Protein AF-0000000083314185 (afdb_homodimer)

pLDDT: mean 92.96, std 11.2, range [39.73, 98.79]

Nearest PDB structures (foldseek):
  2hx0-assembly1_A  TM=8.776E-01  e=1.478E-09  Salmonella enterica
  2h6l-assembly1_C  TM=8.783E-01  e=3.603E-09  Archaeoglobus fulgidus
  2p6y-assembly1_A  TM=9.058E-01  e=4.231E-08  Vibrio cholerae
  2dt4-assembly1_A  TM=8.072E-01  e=4.231E-08  Pyrococcus horikoshii
  3htn-assembly1_C  TM=7.954E-01  e=5.498E-08  Bacteroides thetaiotaomicron VPI-5482

Foldseek 3Di:
DDDWDWDQDDKDKDKDAFFDWDQVSVLVVCVVVVQQKKKWDWKWAKWQKFWAKDFDDPDVVGDMDIDIDGHIWIWPIKIWMHHGSHTWIKTWIDDPPDIDIHTGDTDTGGHGMMMIMMGRTPPTHCNCVVVPPDRD/DDDWDWDQDDKDKDKFAFFDWDQVSVLVVCVVVVFQKKKWDWKWAKFQKFWAKDFDDPDVVTDMDIDIDGHIWIWPIKIWMHHGSDTWIKTWIDDPPDIDIHTGDTDTGGHGMMMIMMGGTPPTHCNCVPVPPPRD

Secondary structure (DSSP, 8-state):
-EEEEEEEEEEEEEEE-TT-BHHHHHHHHHHHHT--EEEE---EEEEEEEEEEEE--SSSSPPEE--EEEEEEEEEEEEEEEETTEEEEEEEEE-SS-EEEEEE-TT-BEEEEEEEEEEEEES---GGGS-SS---/------EEEEEEEEEE-TT-BHHHHHHHHHHHHT--EEEE---EEEEEEEEEEEE--SSSSPPEE--EEEEEEEEEEEEEEEETTEEEEEEEEE-SS-EEEEEE-TT-BEEEEEEEEEEEEES---TTTT-SS---

Structure (mmCIF, N/CA/C/O backbone):
data_AF-0000000083314185-model_v1
#
loop_
_entity.id
_entity.type
_entity.pdbx_description
1 polymer 'DNA-binding protein'
#
loop_
_atom_site.group_PDB
_atom_site.id
_atom_site.type_symbol
_atom_site.label_atom_id
_atom_site.label_alt_id
_atom_site.label_comp_id
_atom_site.label_asym_id
_atom_site.label_entity_id
_atom_site.label_seq_id
_atom_site.pdbx_PDB_ins_code
_atom_site.Cartn_x
_atom_site.Cartn_y
_atom_site.Cartn_z
_atom_site.occupancy
_atom_site.B_iso_or_equiv
_atom_site.auth_seq_id
_atom_site.auth_comp_id
_atom_site.auth_asym_id
_atom_site.auth_atom_id
_atom_site.pdbx_PDB_model_num
ATOM 1 N N . MET A 1 1 ? -2.982 -0.44 -17.956 1 89.61 1 MET A N 1
ATOM 2 C CA . MET A 1 1 ? -2.106 -1.129 -17.012 1 89.61 1 MET A CA 1
ATOM 3 C C . MET A 1 1 ? -0.7 -1.275 -17.582 1 89.61 1 MET A C 1
ATOM 5 O O . MET A 1 1 ? -0.533 -1.606 -18.757 1 89.61 1 MET A O 1
ATOM 9 N N . ARG A 1 2 ? 0.313 -0.911 -16.817 1 90.35 2 ARG A N 1
ATOM 10 C CA . ARG A 1 2 ? 1.729 -1.061 -17.139 1 90.35 2 ARG A CA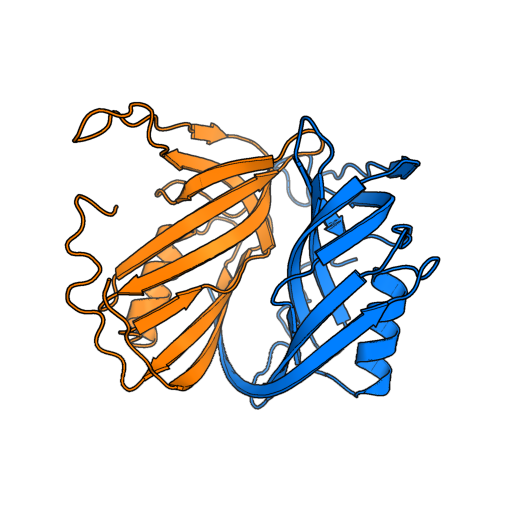 1
ATOM 11 C C . ARG A 1 2 ? 2.459 -1.835 -16.047 1 90.35 2 ARG A C 1
ATOM 13 O O . ARG A 1 2 ? 2.187 -1.649 -14.859 1 90.35 2 ARG A O 1
ATOM 20 N N . ILE A 1 3 ? 3.415 -2.732 -16.491 1 93.14 3 ILE A N 1
ATOM 21 C CA . ILE A 1 3 ? 4.191 -3.504 -15.526 1 93.14 3 ILE A CA 1
ATOM 22 C C . ILE A 1 3 ? 5.682 -3.282 -15.766 1 93.14 3 ILE A C 1
ATOM 24 O O . ILE A 1 3 ? 6.155 -3.371 -16.902 1 93.14 3 ILE A O 1
ATOM 28 N N . GLU A 1 4 ? 6.365 -2.889 -14.784 1 93.09 4 GLU A N 1
ATOM 29 C CA . GLU A 1 4 ? 7.824 -2.833 -14.795 1 93.09 4 GLU A CA 1
ATOM 30 C C . GLU A 1 4 ? 8.422 -3.839 -13.816 1 93.09 4 GLU A C 1
ATOM 32 O O . GLU A 1 4 ? 7.854 -4.091 -12.752 1 93.09 4 GLU A O 1
ATOM 37 N N . SER A 1 5 ? 9.54 -4.384 -14.192 1 94.28 5 SER A N 1
ATOM 38 C CA . SER A 1 5 ? 10.176 -5.389 -13.347 1 94.28 5 SER A CA 1
ATOM 39 C C . SER A 1 5 ? 11.635 -5.038 -13.072 1 94.28 5 SER A C 1
ATOM 41 O O . SER A 1 5 ? 12.305 -4.443 -13.919 1 94.28 5 SER A O 1
ATOM 43 N N . GLY A 1 6 ? 11.991 -5.394 -11.876 1 94.66 6 GLY A N 1
ATOM 44 C CA . GLY A 1 6 ? 13.375 -5.214 -11.469 1 94.66 6 GLY A CA 1
ATOM 45 C C . GLY A 1 6 ? 13.806 -6.174 -10.376 1 94.66 6 GLY A C 1
ATOM 46 O O . GLY A 1 6 ? 13.106 -7.147 -10.086 1 94.66 6 GLY A O 1
ATOM 47 N N . THR A 1 7 ? 15.004 -5.972 -9.899 1 94.92 7 THR A N 1
ATOM 48 C CA . THR A 1 7 ? 15.564 -6.806 -8.841 1 94.92 7 THR A CA 1
ATOM 49 C C . THR A 1 7 ? 15.854 -5.975 -7.594 1 94.92 7 THR A C 1
ATOM 51 O O . THR A 1 7 ? 16.325 -4.84 -7.693 1 94.92 7 THR A O 1
ATOM 54 N N . ILE A 1 8 ? 15.528 -6.611 -6.489 1 94.33 8 ILE A N 1
ATOM 55 C CA . ILE A 1 8 ? 15.882 -5.936 -5.245 1 94.33 8 ILE A CA 1
ATOM 56 C C . ILE A 1 8 ? 17.4 -5.921 -5.079 1 94.33 8 ILE A C 1
ATOM 58 O O . ILE A 1 8 ? 18.033 -6.977 -5.006 1 94.33 8 ILE A O 1
ATOM 62 N N . LYS A 1 9 ? 17.869 -4.76 -5.038 1 94.83 9 LYS A N 1
ATOM 63 C CA . LYS A 1 9 ? 19.311 -4.567 -4.914 1 94.83 9 LYS A CA 1
ATOM 64 C C . LYS A 1 9 ? 19.746 -4.595 -3.451 1 94.83 9 LYS A C 1
ATOM 66 O O . LYS A 1 9 ? 20.75 -5.222 -3.109 1 94.83 9 LYS A O 1
ATOM 71 N N . ARG A 1 10 ? 19.02 -3.831 -2.646 1 96.01 10 ARG A N 1
ATOM 72 C CA . ARG A 1 10 ? 19.399 -3.608 -1.254 1 96.01 10 ARG A CA 1
ATOM 73 C C . ARG A 1 10 ? 18.18 -3.266 -0.403 1 96.01 10 ARG A C 1
ATOM 75 O O . ARG A 1 10 ? 17.242 -2.626 -0.883 1 96.01 10 ARG A O 1
ATOM 82 N N . LEU A 1 11 ? 18.203 -3.714 0.824 1 96.56 11 LEU A N 1
ATOM 83 C CA . LEU A 1 11 ? 17.232 -3.285 1.824 1 96.56 11 LEU A CA 1
ATOM 84 C C . LEU A 1 11 ? 17.83 -2.226 2.744 1 96.56 11 LEU A C 1
ATOM 86 O O . LEU A 1 11 ? 18.875 -2.451 3.359 1 96.56 11 LEU A O 1
ATOM 90 N N . HIS A 1 12 ? 17.224 -1.129 2.748 1 98.19 12 HIS A N 1
ATOM 91 C CA . HIS A 1 12 ? 17.59 -0.063 3.674 1 98.19 12 HIS A CA 1
ATOM 92 C C . HIS A 1 12 ? 16.574 0.058 4.805 1 98.19 12 HIS A C 1
ATOM 94 O O . HIS A 1 12 ? 15.365 0.019 4.566 1 98.19 12 HIS A O 1
ATOM 100 N N . VAL A 1 13 ? 17.043 0.195 5.983 1 98.36 13 VAL A N 1
ATOM 101 C CA . VAL A 1 13 ? 16.162 0.48 7.11 1 98.36 13 VAL A CA 1
ATOM 102 C C . VAL A 1 13 ? 16.455 1.876 7.655 1 98.36 13 VAL A C 1
ATOM 104 O O . VAL A 1 13 ? 17.564 2.147 8.123 1 98.36 13 VAL A O 1
ATOM 107 N N . VAL A 1 14 ? 15.5 2.721 7.59 1 98.37 14 VAL A N 1
ATOM 108 C CA . VAL A 1 14 ? 15.651 4.096 8.054 1 98.37 14 VAL A CA 1
ATOM 109 C C . VAL A 1 14 ? 15.079 4.231 9.463 1 98.37 14 VAL A C 1
ATOM 111 O O . VAL A 1 14 ? 13.907 3.924 9.697 1 98.37 14 VAL A O 1
ATOM 114 N N . HIS A 1 15 ? 15.853 4.646 10.339 1 98.62 15 HIS A N 1
ATOM 115 C CA . HIS A 1 15 ? 15.435 4.895 11.714 1 98.62 15 HIS A CA 1
ATOM 116 C C . HIS A 1 15 ? 15.323 6.39 11.994 1 98.62 15 HIS A C 1
ATOM 118 O O . HIS A 1 15 ? 16.289 7.135 11.81 1 98.62 15 HIS A O 1
ATOM 124 N N . LEU A 1 16 ? 14.235 6.794 12.423 1 98.66 16 LEU A N 1
ATOM 125 C CA . LEU A 1 16 ? 14 8.202 12.725 1 98.66 16 LEU A CA 1
ATOM 126 C C . LEU A 1 16 ? 13.881 8.423 14.229 1 98.66 16 LEU A C 1
ATOM 128 O O . LEU A 1 16 ? 13.305 7.595 14.939 1 98.66 16 LEU A O 1
ATOM 132 N N . ASN A 1 17 ? 14.301 9.561 14.638 1 98.58 17 ASN A N 1
ATOM 133 C CA . ASN A 1 17 ? 14.317 9.921 16.052 1 98.58 17 ASN A CA 1
ATOM 134 C C . ASN A 1 17 ? 13.145 10.83 16.412 1 98.58 17 ASN A C 1
ATOM 136 O O . ASN A 1 17 ? 12.537 11.443 15.533 1 98.58 17 ASN A O 1
ATOM 140 N N . PRO A 1 18 ? 12.855 10.881 17.753 1 98.69 18 PRO A N 1
ATOM 141 C CA . PRO A 1 18 ? 11.827 11.83 18.185 1 98.69 18 PRO A CA 1
ATOM 142 C C . PRO A 1 18 ? 12.059 13.238 17.642 1 98.69 18 PRO A C 1
ATOM 144 O O . PRO A 1 18 ? 13.187 13.737 17.671 1 98.69 18 PRO A O 1
ATOM 147 N N . GLY A 1 19 ? 11.032 13.802 17.065 1 98.57 19 GLY A N 1
ATOM 148 C CA . GLY A 1 19 ? 11.109 15.165 16.563 1 98.57 19 GLY A CA 1
ATOM 149 C C . GLY A 1 19 ? 11.342 15.237 15.066 1 98.57 19 GLY A C 1
ATOM 150 O O . GLY A 1 19 ? 11.087 16.269 14.442 1 98.57 19 GLY A O 1
ATOM 151 N N . ASP A 1 20 ? 11.89 14.213 14.46 1 98.72 20 ASP A N 1
ATOM 152 C CA . ASP A 1 20 ? 12.102 14.194 13.015 1 98.72 20 ASP A CA 1
ATOM 153 C C . ASP A 1 20 ? 10.773 14.224 12.265 1 98.72 20 ASP A C 1
ATOM 155 O O . ASP A 1 20 ? 9.802 13.591 12.686 1 98.72 20 ASP A O 1
ATOM 159 N N . ASP A 1 21 ? 10.746 14.928 11.178 1 98.79 21 ASP A N 1
ATOM 160 C CA . ASP A 1 21 ? 9.641 14.818 10.231 1 98.79 21 ASP A CA 1
ATOM 161 C C . ASP A 1 21 ? 9.811 13.601 9.325 1 98.79 21 ASP A C 1
ATOM 163 O O . ASP A 1 21 ? 10.854 13.436 8.688 1 98.79 21 ASP A O 1
ATOM 167 N N . ILE A 1 22 ? 8.787 12.837 9.225 1 98.73 22 ILE A N 1
ATOM 168 C CA . ILE A 1 22 ? 8.905 11.548 8.552 1 98.73 22 ILE A CA 1
ATOM 169 C C . ILE A 1 22 ? 9.22 11.764 7.074 1 98.73 22 ILE A C 1
ATOM 171 O O . ILE A 1 22 ? 10.195 11.216 6.554 1 98.73 22 ILE A O 1
ATOM 175 N N . LEU A 1 23 ? 8.421 12.56 6.371 1 98.5 23 LEU A N 1
ATOM 176 C CA . LEU A 1 23 ? 8.604 12.753 4.937 1 98.5 23 LEU A CA 1
ATOM 177 C C . LEU A 1 23 ? 9.961 13.383 4.642 1 98.5 23 LEU A C 1
ATOM 179 O O . LEU A 1 23 ? 10.692 12.912 3.768 1 98.5 23 LEU A O 1
ATOM 183 N N . LEU A 1 24 ? 10.285 14.38 5.348 1 98.44 24 LEU A N 1
ATOM 184 C CA . LEU A 1 24 ? 11.544 15.078 5.116 1 98.44 24 LEU A CA 1
ATOM 185 C C . LEU A 1 24 ? 12.732 14.163 5.394 1 98.44 24 LEU A C 1
ATOM 187 O O . LEU A 1 24 ? 13.73 14.197 4.671 1 98.44 24 LEU A O 1
ATOM 191 N N . SER A 1 25 ? 12.619 13.409 6.434 1 98.59 25 SER A N 1
ATOM 192 C CA . SER A 1 25 ? 13.696 12.485 6.776 1 98.59 25 SER A CA 1
ATOM 193 C C . SER A 1 25 ? 13.861 11.41 5.706 1 98.59 25 SER A C 1
ATOM 195 O O . SER A 1 25 ? 14.984 11.036 5.364 1 98.59 25 SER A O 1
ATOM 197 N N . LEU A 1 26 ? 12.768 10.904 5.233 1 98.26 26 LEU A N 1
ATOM 198 C CA . LEU A 1 26 ? 12.845 9.901 4.176 1 98.26 26 LEU A CA 1
ATOM 199 C C . LEU A 1 26 ? 13.457 10.491 2.91 1 98.26 26 LEU A C 1
ATOM 201 O O . LEU A 1 26 ? 14.247 9.83 2.232 1 98.26 26 LEU A O 1
ATOM 205 N N . GLN A 1 27 ? 13.073 11.676 2.588 1 97.89 27 GLN A N 1
ATOM 206 C CA . GLN A 1 27 ? 13.657 12.346 1.431 1 97.89 27 GLN A CA 1
ATOM 207 C C . GLN A 1 27 ? 15.171 12.478 1.578 1 97.89 27 GLN A C 1
ATOM 209 O O . GLN A 1 27 ? 15.914 12.267 0.617 1 97.89 27 GLN A O 1
ATOM 214 N N . GLU A 1 28 ? 15.54 12.846 2.74 1 98.25 28 GLU A N 1
ATOM 215 C CA . GLU A 1 28 ? 16.97 12.958 3.013 1 98.25 28 GLU A CA 1
ATOM 216 C C . GLU A 1 28 ? 17.666 11.608 2.868 1 98.25 28 GLU A C 1
ATOM 218 O O . GLU A 1 28 ? 18.752 11.522 2.29 1 98.25 28 GLU A O 1
ATOM 223 N N . ALA A 1 29 ? 17.072 10.59 3.428 1 98.16 29 ALA A N 1
ATOM 224 C CA . ALA A 1 29 ? 17.649 9.251 3.341 1 98.16 29 ALA A CA 1
ATOM 225 C C . ALA A 1 29 ? 17.809 8.816 1.887 1 98.16 29 ALA A C 1
ATOM 227 O O . ALA A 1 29 ? 18.843 8.259 1.509 1 98.16 29 ALA A O 1
ATOM 228 N N . VAL A 1 30 ? 16.797 9.038 1.092 1 97.49 30 VAL A N 1
ATOM 229 C CA . VAL A 1 30 ? 16.788 8.672 -0.32 1 97.49 30 VAL A CA 1
ATOM 230 C C . VAL A 1 30 ? 17.91 9.406 -1.051 1 97.49 30 VAL A C 1
ATOM 232 O O . VAL A 1 30 ? 18.609 8.818 -1.88 1 97.49 30 VAL A O 1
ATOM 235 N N . ARG A 1 31 ? 18.035 10.647 -0.75 1 97.8 31 ARG A N 1
ATOM 236 C CA . ARG A 1 31 ? 19.101 11.445 -1.348 1 97.8 31 ARG A CA 1
ATOM 237 C C . ARG A 1 31 ? 20.473 10.935 -0.919 1 97.8 31 ARG A C 1
ATOM 239 O O . ARG A 1 31 ? 21.356 10.736 -1.756 1 97.8 31 ARG A O 1
ATOM 246 N N . GLN A 1 32 ? 20.694 10.702 0.358 1 98.06 32 GLN A N 1
ATOM 247 C CA . GLN A 1 32 ? 21.976 10.288 0.92 1 98.06 32 GLN A CA 1
ATOM 248 C C . GLN A 1 32 ? 22.424 8.949 0.34 1 98.06 32 GLN A C 1
ATOM 250 O O . GLN A 1 32 ? 23.615 8.736 0.106 1 98.06 32 GLN A O 1
ATOM 255 N N . LYS A 1 33 ? 21.462 8.082 0.12 1 97.89 33 LYS A N 1
ATOM 256 C CA . LYS A 1 33 ? 21.796 6.739 -0.346 1 97.89 33 LYS A CA 1
ATOM 257 C C . LYS A 1 33 ? 21.684 6.639 -1.864 1 97.89 33 LYS A C 1
ATOM 259 O O . LYS A 1 33 ? 21.907 5.573 -2.44 1 97.89 33 LYS A O 1
ATOM 264 N N . ASN A 1 34 ? 21.244 7.702 -2.534 1 96.71 34 ASN A N 1
ATOM 265 C CA . ASN A 1 34 ? 21.082 7.77 -3.983 1 96.71 34 ASN A CA 1
ATOM 266 C C . ASN A 1 34 ? 20.118 6.701 -4.491 1 96.71 34 ASN A C 1
ATOM 268 O O . ASN A 1 34 ? 20.424 5.988 -5.448 1 96.71 34 ASN A O 1
ATOM 272 N N . ILE A 1 35 ? 19.053 6.55 -3.759 1 95.54 35 ILE A N 1
ATOM 273 C CA . ILE A 1 35 ? 18.029 5.603 -4.184 1 95.54 35 ILE A CA 1
ATOM 274 C C . ILE A 1 35 ? 17.188 6.218 -5.3 1 95.54 35 ILE A C 1
ATOM 276 O O . ILE A 1 35 ? 16.457 7.186 -5.074 1 95.54 35 ILE A O 1
ATOM 280 N N . ARG A 1 36 ? 17.273 5.662 -6.448 1 93.59 36 ARG A N 1
ATOM 281 C CA . ARG A 1 36 ? 16.508 6.19 -7.573 1 93.59 36 ARG A CA 1
ATOM 282 C C . ARG A 1 36 ? 15.11 5.582 -7.617 1 93.59 36 ARG A C 1
ATOM 284 O O . ARG A 1 36 ? 14.126 6.289 -7.847 1 93.59 36 ARG A O 1
ATOM 291 N N . HIS A 1 37 ? 15.041 4.246 -7.448 1 94.25 37 HIS A N 1
ATOM 292 C CA . HIS A 1 37 ? 13.784 3.505 -7.431 1 94.25 37 HIS A CA 1
ATOM 293 C C . HIS A 1 37 ? 13.713 2.569 -6.23 1 94.25 37 HIS A C 1
ATOM 295 O O . HIS A 1 37 ? 14.709 1.938 -5.868 1 94.25 37 HIS A O 1
ATOM 301 N N . GLY A 1 38 ? 12.537 2.551 -5.604 1 95.21 38 GLY A N 1
ATOM 302 C CA . GLY A 1 38 ? 12.385 1.682 -4.448 1 95.21 38 GLY A CA 1
ATOM 303 C C . GLY A 1 38 ? 10.941 1.519 -4.011 1 95.21 38 GLY A C 1
ATOM 304 O O . GLY A 1 38 ? 10.048 2.186 -4.537 1 95.21 38 GLY A O 1
ATOM 305 N N . VAL A 1 39 ? 10.749 0.571 -3.123 1 96.31 39 VAL A N 1
ATOM 306 C CA . VAL A 1 39 ? 9.448 0.278 -2.532 1 96.31 39 VAL A CA 1
ATOM 307 C C . VAL A 1 39 ? 9.532 0.396 -1.012 1 96.31 39 VAL A C 1
ATOM 309 O O . VAL A 1 39 ? 10.46 -0.129 -0.393 1 96.31 39 VAL A O 1
ATOM 312 N N . ILE A 1 40 ? 8.568 1.15 -0.5 1 97.91 40 ILE A N 1
ATOM 313 C CA . ILE A 1 40 ? 8.431 1.224 0.951 1 97.91 40 ILE A CA 1
ATOM 314 C C . ILE A 1 40 ? 7.577 0.06 1.449 1 97.91 40 ILE A C 1
ATOM 316 O O . ILE A 1 40 ? 6.412 -0.071 1.067 1 97.91 40 ILE A O 1
ATOM 320 N N . LEU A 1 41 ? 8.087 -0.733 2.372 1 96.74 41 LEU A N 1
ATOM 321 C CA . LEU A 1 41 ? 7.519 -2.042 2.674 1 96.74 41 LEU A CA 1
ATOM 322 C C . LEU A 1 41 ? 6.647 -1.982 3.923 1 96.74 41 LEU A C 1
ATOM 324 O O . LEU A 1 41 ? 5.908 -2.925 4.216 1 96.74 41 LEU A O 1
ATOM 328 N N . GLY A 1 42 ? 6.766 -0.923 4.652 1 97.28 42 GLY A N 1
ATOM 329 C CA . GLY A 1 42 ? 6.058 -0.757 5.911 1 97.28 42 GLY A CA 1
ATOM 330 C C . GLY A 1 42 ? 6.639 0.341 6.782 1 97.28 42 GLY A C 1
ATOM 331 O O . GLY A 1 42 ? 7.535 1.071 6.354 1 97.28 42 GLY A O 1
ATOM 332 N N . ALA A 1 43 ? 6.056 0.458 7.889 1 98.11 43 ALA A N 1
ATOM 333 C CA . ALA A 1 43 ? 6.591 1.339 8.923 1 98.11 43 ALA A CA 1
ATOM 334 C C . ALA A 1 43 ? 5.919 1.077 10.268 1 98.11 43 ALA A C 1
ATOM 336 O O . ALA A 1 43 ? 4.741 0.715 10.32 1 98.11 43 ALA A O 1
ATOM 337 N N . ILE A 1 44 ? 6.698 1.284 11.331 1 98.36 44 ILE A N 1
ATOM 338 C CA . ILE A 1 44 ? 6.173 1.282 12.692 1 98.36 44 ILE A CA 1
ATOM 339 C C . ILE A 1 44 ? 6.701 2.497 13.452 1 98.36 44 ILE A C 1
ATOM 341 O O . ILE A 1 44 ? 7.733 3.064 13.086 1 98.36 44 ILE A O 1
ATOM 345 N N . GLY A 1 45 ? 5.991 2.858 14.446 1 98.48 45 GLY A N 1
ATOM 346 C CA . GLY A 1 45 ? 6.356 3.992 15.28 1 98.48 45 GLY A CA 1
ATOM 347 C C . GLY A 1 45 ? 5.157 4.785 15.766 1 98.48 45 GLY A C 1
ATOM 348 O O . GLY A 1 45 ? 4.047 4.255 15.846 1 98.48 45 GLY A O 1
ATOM 349 N N . SER A 1 46 ? 5.425 6.036 16.17 1 98.78 46 SER A N 1
ATOM 350 C CA . SER A 1 46 ? 4.375 6.926 16.654 1 98.78 46 SER A CA 1
ATOM 351 C C . SER A 1 46 ? 4.697 8.384 16.34 1 98.78 46 SER A C 1
ATOM 353 O O . SER A 1 46 ? 5.849 8.724 16.064 1 98.78 46 SER A O 1
ATOM 355 N N . VAL A 1 47 ? 3.701 9.148 16.372 1 98.72 47 VAL A N 1
ATOM 356 C CA . VAL A 1 47 ? 3.873 10.548 15.996 1 98.72 47 VAL A CA 1
ATOM 357 C C . VAL A 1 47 ? 3.207 11.447 17.036 1 98.72 47 VAL A C 1
ATOM 359 O O . VAL A 1 47 ? 2.272 11.026 17.722 1 98.72 47 VAL A O 1
ATOM 362 N N . THR A 1 48 ? 3.613 12.722 17.073 1 98.69 48 THR A N 1
ATOM 363 C CA . THR A 1 48 ? 2.987 13.746 17.901 1 98.69 48 THR A CA 1
ATOM 364 C C . THR A 1 48 ? 1.978 14.555 17.089 1 98.69 48 THR A C 1
ATOM 366 O O . THR A 1 48 ? 1.287 15.419 17.632 1 98.69 48 THR A O 1
ATOM 369 N N . SER A 1 49 ? 1.989 14.327 15.757 1 98.42 49 SER A N 1
ATOM 370 C CA . SER A 1 49 ? 1.056 14.961 14.832 1 98.42 49 SER A CA 1
ATOM 371 C C . SER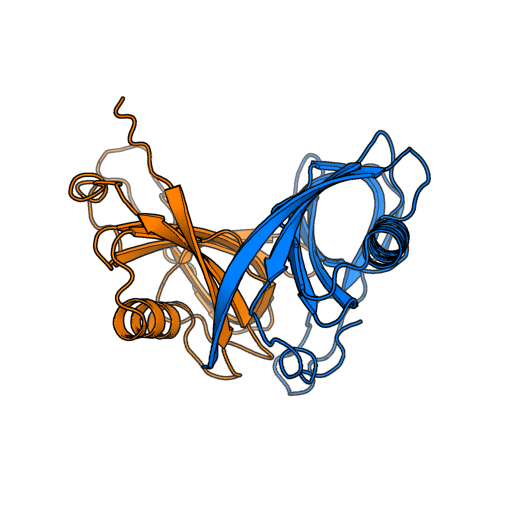 A 1 49 ? 0.94 14.169 13.534 1 98.42 49 SER A C 1
ATOM 373 O O . SER A 1 49 ? 1.886 13.49 13.129 1 98.42 49 SER A O 1
ATOM 375 N N . TYR A 1 50 ? -0.201 14.288 12.981 1 97.78 50 TYR A N 1
ATOM 376 C CA . TYR A 1 50 ? -0.336 13.734 11.638 1 97.78 50 TYR A CA 1
ATOM 377 C C . TYR A 1 50 ? -0.74 14.814 10.641 1 97.78 50 TYR A C 1
ATOM 379 O O . TYR A 1 50 ? -1.324 15.831 11.021 1 97.78 50 TYR A O 1
ATOM 387 N N . HIS A 1 51 ? -0.377 14.668 9.442 1 98.39 51 HIS A N 1
ATOM 388 C CA . HIS A 1 51 ? -0.754 15.453 8.271 1 98.39 51 HIS A CA 1
ATOM 389 C C . HIS A 1 51 ? -0.755 14.595 7.01 1 98.39 51 HIS A C 1
ATOM 391 O O . HIS A 1 51 ? 0.265 13.997 6.66 1 98.39 51 HIS A O 1
ATOM 397 N N . PHE A 1 52 ? -1.911 14.445 6.403 1 97.65 52 PHE A N 1
ATOM 398 C CA . PHE A 1 52 ? -2.042 13.669 5.176 1 97.65 52 PHE A CA 1
ATOM 399 C C . PHE A 1 52 ? -3.113 14.266 4.27 1 97.65 52 PHE A C 1
ATOM 401 O O . PHE A 1 52 ? -3.798 15.217 4.652 1 97.65 52 PHE A O 1
ATOM 408 N N . HIS A 1 53 ? -3.196 13.717 3.112 1 97.33 53 HIS A N 1
ATOM 409 C CA . HIS A 1 53 ? -4.352 14.112 2.314 1 97.33 53 HIS A CA 1
ATOM 410 C C . HIS A 1 53 ? -5.035 12.898 1.694 1 97.33 53 HIS A C 1
ATOM 412 O O . HIS A 1 53 ? -4.426 11.833 1.572 1 97.33 53 HIS A O 1
ATOM 418 N N . VAL A 1 54 ? -6.377 13.14 1.358 1 96.77 54 VAL A N 1
ATOM 419 C CA . VAL A 1 54 ? -7.213 12.115 0.743 1 96.77 54 VAL A CA 1
ATOM 420 C C . VAL A 1 54 ? -8.018 12.724 -0.403 1 96.77 54 VAL A C 1
ATOM 422 O O . VAL A 1 54 ? -8.276 13.93 -0.416 1 96.77 54 VAL A O 1
ATOM 425 N N . VAL A 1 55 ? -8.337 11.885 -1.285 1 95.41 55 VAL A N 1
ATOM 426 C CA . VAL A 1 55 ? -9.273 12.312 -2.32 1 95.41 55 VAL A CA 1
ATOM 427 C C . VAL A 1 55 ? -10.658 12.519 -1.711 1 95.41 55 VAL A C 1
ATOM 429 O O . VAL A 1 55 ? -11.068 11.772 -0.819 1 95.41 55 VAL A O 1
ATOM 432 N N . ALA A 1 56 ? -11.395 13.539 -2.271 1 95.11 56 ALA A N 1
ATOM 433 C CA . ALA A 1 56 ? -12.685 13.891 -1.683 1 95.11 56 ALA A CA 1
ATOM 434 C C . ALA A 1 56 ? -13.779 13.933 -2.746 1 95.11 56 ALA A C 1
ATOM 436 O O . ALA A 1 56 ? -14.937 14.228 -2.443 1 95.11 56 ALA A O 1
ATOM 437 N N . SER A 1 57 ? -13.453 13.731 -3.982 1 95.48 57 SER A N 1
ATOM 438 C CA . SER A 1 57 ? -14.431 13.694 -5.064 1 95.48 57 SER A CA 1
ATOM 439 C C . SER A 1 57 ? -13.983 12.76 -6.183 1 95.48 57 SER A C 1
ATOM 441 O O . SER A 1 57 ? -12.798 12.439 -6.294 1 95.48 57 SER A O 1
ATOM 443 N N . THR A 1 58 ? -14.907 12.387 -7.06 1 94.39 58 THR A N 1
ATOM 444 C CA . THR A 1 58 ? -14.599 11.422 -8.109 1 94.39 58 THR A CA 1
ATOM 445 C C . THR A 1 58 ? -14.294 12.133 -9.425 1 94.39 58 THR A C 1
ATOM 447 O O . THR A 1 58 ? -13.852 11.504 -10.388 1 94.39 58 THR A O 1
ATOM 450 N N . ASP A 1 59 ? -14.554 13.415 -9.406 1 93.01 59 ASP A N 1
ATOM 451 C CA . ASP A 1 59 ? -14.188 14.181 -10.593 1 93.01 59 ASP A CA 1
ATOM 452 C C . ASP A 1 59 ? -12.671 14.283 -10.735 1 93.01 59 ASP A C 1
ATOM 454 O O . ASP A 1 59 ? -11.955 14.393 -9.738 1 93.01 59 ASP A O 1
ATOM 458 N N . LEU A 1 60 ? -12.188 14.298 -12.013 1 89.13 60 LEU A N 1
ATOM 459 C CA . LEU A 1 60 ? -10.751 14.412 -12.239 1 89.13 60 LEU A CA 1
ATOM 460 C C . LEU A 1 60 ? -10.373 15.837 -12.628 1 89.13 60 LEU A C 1
ATOM 462 O O . LEU A 1 60 ? -10.963 16.413 -13.545 1 89.13 60 LEU A O 1
ATOM 466 N N . PRO A 1 61 ? -9.453 16.444 -12.005 1 89.75 61 PRO A N 1
ATOM 467 C CA . PRO A 1 61 ? -8.752 15.927 -10.827 1 89.75 61 PRO A CA 1
ATOM 468 C C . PRO A 1 61 ? -9.609 15.972 -9.564 1 89.75 61 PRO A C 1
ATOM 470 O O . PRO A 1 61 ? -10.449 16.863 -9.415 1 89.75 61 PRO A O 1
ATOM 473 N N . PRO A 1 62 ? -9.434 15.057 -8.641 1 92.55 62 PRO A N 1
ATOM 474 C CA . PRO A 1 62 ? -10.305 15.043 -7.463 1 92.55 62 PRO A CA 1
ATOM 475 C C . PRO A 1 62 ? -10.025 16.201 -6.509 1 92.55 62 PRO A C 1
ATOM 477 O O . PRO A 1 62 ? -8.89 16.678 -6.425 1 92.55 62 PRO A O 1
ATOM 480 N N . ALA A 1 63 ? -11.069 16.653 -5.87 1 94.79 63 ALA A N 1
ATOM 481 C CA . ALA A 1 63 ? -10.841 17.489 -4.694 1 94.79 63 ALA A CA 1
ATOM 482 C C . ALA A 1 63 ? -10.112 16.712 -3.602 1 94.79 63 ALA A C 1
ATOM 484 O O . ALA A 1 63 ? -10.175 15.481 -3.56 1 94.79 63 ALA A O 1
ATOM 485 N N . GLU A 1 64 ? -9.383 17.502 -2.789 1 95.26 64 GLU A N 1
ATOM 486 C CA . GLU A 1 64 ? -8.609 16.863 -1.729 1 95.26 64 GLU A CA 1
ATOM 487 C C . GLU A 1 64 ? -8.921 17.48 -0.368 1 95.26 64 GLU A C 1
ATOM 489 O O . GLU A 1 64 ? -9.235 18.668 -0.277 1 95.26 64 GLU A O 1
ATOM 494 N N . LEU A 1 65 ? -8.918 16.673 0.619 1 97.19 65 LEU A N 1
ATOM 495 C CA . LEU A 1 65 ? -8.95 17.104 2.012 1 97.19 65 LEU A CA 1
ATOM 496 C C . LEU A 1 65 ? -7.596 16.888 2.679 1 97.19 65 LEU A C 1
ATOM 498 O O . LEU A 1 65 ? -6.935 15.875 2.438 1 97.19 65 LEU A O 1
ATOM 502 N N . TYR A 1 66 ? -7.214 17.824 3.561 1 97.27 66 TYR A N 1
ATOM 503 C CA . TYR A 1 66 ? -5.896 17.791 4.186 1 97.27 66 TYR A CA 1
ATOM 504 C C . TYR A 1 66 ? -6.013 17.751 5.705 1 97.27 66 TYR A C 1
ATOM 506 O O . TYR A 1 66 ? -5.623 18.7 6.389 1 97.27 66 TYR A O 1
ATOM 514 N N . PRO A 1 67 ? -6.455 16.685 6.26 1 97.41 67 PRO A N 1
ATOM 515 C CA . PRO A 1 67 ? -6.526 16.578 7.719 1 97.41 67 PRO A CA 1
ATOM 516 C C . PRO A 1 67 ? -5.168 16.769 8.391 1 97.41 67 PRO A C 1
ATOM 518 O O . PRO A 1 67 ? -4.148 16.309 7.872 1 97.41 67 PRO A O 1
ATOM 521 N N . ARG A 1 68 ? -5.152 17.458 9.481 1 97.79 68 ARG A N 1
ATOM 522 C CA . ARG A 1 68 ? -3.994 17.671 10.343 1 97.79 68 ARG A CA 1
ATOM 523 C C . ARG A 1 68 ? -4.419 17.848 11.797 1 97.79 68 ARG A C 1
ATOM 525 O O . ARG A 1 68 ? -5.423 18.503 12.08 1 97.79 68 ARG A O 1
ATOM 532 N N . ARG A 1 69 ? -3.64 17.194 12.629 1 97.86 69 ARG A N 1
ATOM 533 C CA . ARG A 1 69 ? -3.961 17.317 14.047 1 97.86 69 ARG A CA 1
ATOM 534 C C . ARG A 1 69 ? -2.748 16.996 14.913 1 97.86 69 ARG A C 1
ATOM 536 O O . ARG A 1 69 ? -1.973 16.091 14.595 1 97.86 69 ARG A O 1
ATOM 543 N N . GLU A 1 70 ? -2.63 17.71 15.992 1 98.21 70 GLU A N 1
ATOM 544 C CA . GLU A 1 70 ? -1.659 17.363 17.025 1 98.21 70 GLU A CA 1
ATOM 545 C C . GLU A 1 70 ? -2.229 16.333 17.995 1 98.21 70 GLU A C 1
ATOM 547 O O . GLU A 1 70 ? -3.411 16.385 18.34 1 98.21 70 GLU A O 1
ATOM 552 N N . GLY A 1 71 ? -1.447 15.368 18.401 1 97.9 71 GLY A N 1
ATOM 553 C CA . GLY A 1 71 ? -1.809 14.3 19.32 1 97.9 71 GLY A CA 1
ATOM 554 C C . GLY A 1 71 ? -0.931 13.071 19.182 1 97.9 71 GLY A C 1
ATOM 555 O O . GLY A 1 71 ? -0.028 13.037 18.344 1 97.9 71 GLY A O 1
ATOM 556 N N . ALA A 1 72 ? -1.154 12.152 20.085 1 98.41 72 ALA A N 1
ATOM 557 C CA . ALA A 1 72 ? -0.399 10.902 20.045 1 98.41 72 ALA A CA 1
ATOM 558 C C . ALA A 1 72 ? -1.108 9.861 19.184 1 98.41 72 ALA A C 1
ATOM 560 O O . ALA A 1 72 ? -2.257 9.501 19.453 1 98.41 72 ALA A O 1
ATOM 561 N N . TYR A 1 73 ? -0.453 9.377 18.195 1 98.51 73 TYR A N 1
ATOM 562 C CA . TYR A 1 73 ? -0.975 8.343 17.307 1 98.51 73 TYR A CA 1
ATOM 563 C C . TYR A 1 73 ? 0.09 7.296 17.005 1 98.51 73 TYR A C 1
ATOM 565 O O . TYR A 1 73 ? 1.277 7.617 16.91 1 98.51 73 TYR A O 1
ATOM 573 N N . ASP A 1 74 ? -0.303 6.136 16.806 1 98.73 74 ASP A N 1
ATOM 574 C CA . ASP A 1 74 ? 0.594 5.099 16.304 1 98.73 74 ASP A CA 1
ATOM 575 C C . ASP A 1 74 ? 0.562 5.036 14.779 1 98.73 74 ASP A C 1
ATOM 577 O O . ASP A 1 74 ? -0.468 5.314 14.162 1 98.73 74 ASP A O 1
ATOM 581 N N . ILE A 1 75 ? 1.682 4.719 14.225 1 98.63 75 ILE A N 1
ATOM 582 C CA . ILE A 1 75 ? 1.744 4.36 12.813 1 98.63 75 ILE A CA 1
ATOM 583 C C . ILE A 1 75 ? 1.421 2.877 12.642 1 98.63 75 ILE A C 1
ATOM 585 O O . ILE A 1 75 ? 2.164 2.015 13.116 1 98.63 75 ILE A O 1
ATOM 589 N N . ALA A 1 76 ? 0.355 2.635 11.987 1 97.79 76 ALA A N 1
ATOM 590 C CA . ALA A 1 76 ? -0.051 1.248 11.776 1 97.79 76 ALA A CA 1
ATOM 591 C C . ALA A 1 76 ? 0.701 0.629 10.601 1 97.79 76 ALA A C 1
ATOM 593 O O . ALA A 1 76 ? 1.07 -0.547 10.642 1 97.79 76 ALA A O 1
ATOM 594 N N . THR A 1 77 ? 0.844 1.377 9.534 1 97.61 77 THR A N 1
ATOM 595 C CA . THR A 1 77 ? 1.645 0.937 8.398 1 97.61 77 THR A CA 1
ATOM 596 C C . THR A 1 77 ? 1.912 2.096 7.442 1 97.61 77 THR A C 1
ATOM 598 O O . THR A 1 77 ? 1.344 3.179 7.598 1 97.61 77 THR A O 1
ATOM 601 N N . MET A 1 78 ? 2.788 1.859 6.526 1 98.28 78 MET A N 1
ATOM 602 C CA . MET A 1 78 ? 3.091 2.766 5.423 1 98.28 78 MET A CA 1
ATOM 603 C C . MET A 1 78 ? 3.566 1.993 4.197 1 98.28 78 MET A C 1
ATOM 605 O O . MET A 1 78 ? 4.414 1.106 4.308 1 98.28 78 MET A O 1
ATOM 609 N N . THR A 1 79 ? 2.96 2.3 3.088 1 97.56 79 THR A N 1
ATOM 610 C CA . THR A 1 79 ? 3.4 1.697 1.834 1 97.56 79 THR A CA 1
ATOM 611 C C . THR A 1 79 ? 3.525 2.754 0.74 1 97.56 79 THR A C 1
ATOM 613 O O . THR A 1 79 ? 2.804 3.754 0.751 1 97.56 79 THR A O 1
ATOM 616 N N . GLY A 1 80 ? 4.524 2.5 -0.167 1 95.57 80 GLY A N 1
ATOM 617 C CA . GLY A 1 80 ? 4.724 3.477 -1.226 1 95.57 80 GLY A CA 1
ATOM 618 C C . GLY A 1 80 ? 5.916 3.164 -2.11 1 95.57 80 GLY A C 1
ATOM 619 O O . GLY A 1 80 ? 6.388 2.025 -2.144 1 95.57 80 GLY A O 1
ATOM 620 N N . PHE A 1 81 ? 6.24 4.306 -2.84 1 93.73 81 PHE A N 1
ATOM 621 C CA . PHE A 1 81 ? 7.271 4.132 -3.857 1 93.73 81 PHE A CA 1
ATOM 622 C C . PHE A 1 81 ? 8.204 5.337 -3.893 1 93.73 81 PHE A C 1
ATOM 624 O O . PHE A 1 81 ? 7.812 6.444 -3.52 1 93.73 81 PHE A O 1
ATOM 631 N N . ILE A 1 82 ? 9.338 4.936 -4.293 1 93.91 82 ILE A N 1
ATOM 632 C CA . ILE A 1 82 ? 10.306 5.952 -4.691 1 93.91 82 ILE A CA 1
ATOM 633 C C . ILE A 1 82 ? 10.503 5.912 -6.205 1 93.91 82 ILE A C 1
ATOM 635 O O . ILE A 1 82 ? 10.97 4.91 -6.75 1 93.91 82 ILE A O 1
ATOM 639 N N . PHE A 1 83 ? 10.078 6.981 -6.829 1 91.31 83 PHE A N 1
ATOM 640 C CA . PHE A 1 83 ?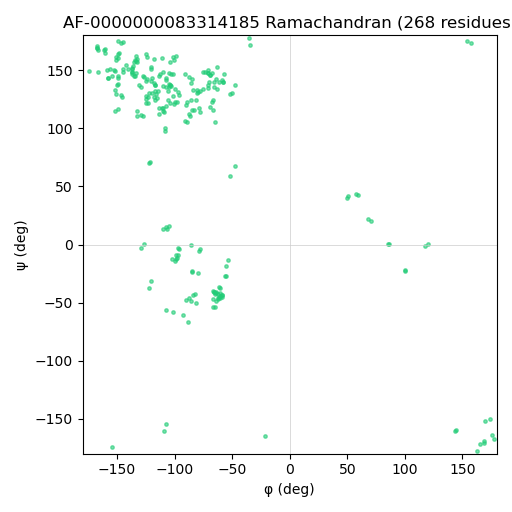 10.229 7.145 -8.27 1 91.31 83 PHE A CA 1
ATOM 641 C C . PHE A 1 83 ? 11.247 8.233 -8.587 1 91.31 83 PHE A C 1
ATOM 643 O O . PHE A 1 83 ? 11 9.414 -8.336 1 91.31 83 PHE A O 1
ATOM 650 N N . ASN A 1 84 ? 12.346 7.875 -9.191 1 90.6 84 ASN A N 1
ATOM 651 C CA . ASN A 1 84 ? 13.386 8.838 -9.539 1 90.6 84 ASN A CA 1
ATOM 652 C C . ASN A 1 84 ? 13.761 9.713 -8.346 1 90.6 84 ASN A C 1
ATOM 654 O O . ASN A 1 84 ? 13.801 10.939 -8.459 1 90.6 84 ASN A O 1
ATOM 658 N N . GLY A 1 85 ? 13.835 9.112 -7.204 1 92.04 85 GLY A N 1
ATOM 659 C CA . GLY A 1 85 ? 14.275 9.797 -5.999 1 92.04 85 GLY A CA 1
ATOM 660 C C . GLY A 1 85 ? 13.153 10.524 -5.282 1 92.04 85 GLY A C 1
ATOM 661 O O . GLY A 1 85 ? 13.369 11.124 -4.227 1 92.04 85 GLY A O 1
ATOM 662 N N . ARG A 1 86 ? 11.946 10.436 -5.813 1 92.87 86 ARG A N 1
ATOM 663 C CA . ARG A 1 86 ? 10.805 11.116 -5.207 1 92.87 86 ARG A CA 1
ATOM 664 C C . ARG A 1 86 ? 9.908 10.129 -4.468 1 92.87 86 ARG A C 1
ATOM 666 O O . ARG A 1 86 ? 9.575 9.067 -4.998 1 92.87 86 ARG A O 1
ATOM 673 N N . ILE A 1 87 ? 9.465 10.543 -3.307 1 94.15 87 ILE A N 1
ATOM 674 C CA . ILE A 1 87 ? 8.711 9.647 -2.437 1 94.15 87 ILE A CA 1
ATOM 675 C C . ILE A 1 87 ? 7.214 9.879 -2.631 1 94.15 87 ILE A C 1
ATOM 677 O O . ILE A 1 87 ? 6.756 11.024 -2.665 1 94.15 87 ILE A O 1
ATOM 681 N N . HIS A 1 88 ? 6.502 8.872 -2.809 1 94.16 88 HIS A N 1
ATOM 682 C CA . HIS A 1 88 ? 5.045 8.815 -2.778 1 94.16 88 HIS A CA 1
ATOM 683 C C . HIS A 1 88 ? 4.556 7.651 -1.924 1 94.16 88 HIS A C 1
ATOM 685 O O . HIS A 1 88 ? 4.668 6.49 -2.325 1 94.16 88 HIS A O 1
ATOM 691 N N . CYS A 1 89 ? 3.979 8.067 -0.791 1 95.98 89 CYS A N 1
ATOM 692 C CA . CYS A 1 89 ? 3.564 6.962 0.066 1 95.98 89 CYS A CA 1
ATOM 693 C C . CYS A 1 89 ? 2.276 7.3 0.807 1 95.98 89 CYS A C 1
ATOM 695 O O . CYS A 1 89 ? 1.933 8.474 0.962 1 95.98 89 CYS A O 1
ATOM 697 N N . HIS A 1 90 ? 1.551 6.29 1.091 1 98.31 90 HIS A N 1
ATOM 698 C CA . HIS A 1 90 ? 0.372 6.367 1.945 1 98.31 90 HIS A CA 1
ATOM 699 C C . HIS A 1 90 ? 0.664 5.819 3.338 1 98.31 90 HIS A C 1
ATOM 701 O O . HIS A 1 90 ? 1.433 4.866 3.486 1 98.31 90 HIS A O 1
ATOM 707 N N . ILE A 1 91 ? 0.027 6.403 4.329 1 98.57 91 ILE A N 1
ATOM 708 C CA . ILE A 1 91 ? 0.285 6.063 5.724 1 98.57 91 ILE A CA 1
ATOM 709 C C . ILE A 1 91 ? -1.037 5.916 6.473 1 98.57 91 ILE A C 1
ATOM 711 O O . ILE A 1 91 ? -1.998 6.638 6.196 1 98.57 91 ILE A O 1
ATOM 715 N N . ILE A 1 92 ? -1.054 4.972 7.428 1 98.49 92 ILE A N 1
ATOM 716 C CA . ILE A 1 92 ? -2.198 4.763 8.31 1 98.49 92 ILE A CA 1
ATOM 717 C C . ILE A 1 92 ? -1.805 5.087 9.749 1 98.49 92 ILE A C 1
ATOM 719 O O . ILE A 1 92 ? -0.842 4.527 10.278 1 98.49 92 ILE A O 1
ATOM 723 N N . PHE A 1 93 ? -2.566 5.935 10.321 1 98.43 93 PHE A N 1
ATOM 724 C CA . PHE A 1 93 ? -2.461 6.247 11.741 1 98.43 93 PHE A CA 1
ATOM 725 C C . PHE A 1 93 ? -3.584 5.579 12.526 1 98.43 93 PHE A C 1
ATOM 727 O O . PHE A 1 93 ? -4.637 5.263 11.967 1 98.43 93 PHE A O 1
ATOM 734 N N . SER A 1 94 ? -3.289 5.412 13.82 1 98.08 94 SER A N 1
ATOM 735 C CA . SER A 1 94 ? -4.361 4.888 14.66 1 98.08 94 SER A CA 1
ATOM 736 C C . SER A 1 94 ? -4.255 5.418 16.086 1 98.08 94 SER A C 1
ATOM 738 O O . SER A 1 94 ? -3.153 5.647 16.589 1 98.08 94 SER A O 1
ATOM 740 N N . ASP A 1 95 ? -5.406 5.647 16.631 1 96.75 95 ASP A N 1
ATOM 741 C CA . ASP A 1 95 ? -5.49 5.704 18.087 1 96.75 95 ASP A CA 1
ATOM 742 C C . ASP A 1 95 ? -6.188 4.466 18.646 1 96.75 95 ASP A C 1
ATOM 744 O O . ASP A 1 95 ? -6.122 3.388 18.051 1 96.75 95 ASP A O 1
ATOM 748 N N . ASP A 1 96 ? -6.815 4.578 19.846 1 96.48 96 ASP A N 1
ATOM 749 C CA . ASP A 1 96 ? -7.38 3.395 20.488 1 96.48 96 ASP A CA 1
ATOM 750 C C . ASP A 1 96 ? -8.721 3.018 19.863 1 96.48 96 ASP A C 1
ATOM 752 O O . ASP A 1 96 ? -9.258 1.942 20.134 1 96.48 96 ASP A O 1
ATOM 756 N N . LYS A 1 97 ? -9.207 3.803 18.983 1 96.48 97 LYS A N 1
ATOM 757 C CA . LYS A 1 97 ? -10.578 3.574 18.535 1 96.48 97 LYS A CA 1
ATOM 758 C C . LYS A 1 97 ? -10.635 3.363 17.025 1 96.48 97 LYS A C 1
ATOM 760 O O . LYS A 1 97 ? -11.471 2.605 16.53 1 96.48 97 LYS A O 1
ATOM 765 N N . ILE A 1 98 ? -9.789 4.115 16.312 1 96.69 98 ILE A N 1
ATOM 766 C CA . ILE A 1 98 ? -9.963 4.14 14.864 1 96.69 98 ILE A CA 1
ATOM 767 C C . ILE A 1 98 ? -8.598 4.182 14.181 1 96.69 98 ILE A C 1
ATOM 769 O O . ILE A 1 98 ? -7.613 4.626 14.775 1 96.69 98 ILE A O 1
ATOM 773 N N . ALA A 1 99 ? -8.552 3.71 12.999 1 97.95 99 ALA A N 1
ATOM 774 C CA . ALA A 1 99 ? -7.452 3.919 12.062 1 97.95 99 ALA A CA 1
ATOM 775 C C . ALA A 1 99 ? -7.893 4.781 10.882 1 97.95 99 ALA A C 1
ATOM 777 O O . ALA A 1 99 ? -9.071 4.79 10.518 1 97.95 99 ALA A O 1
ATOM 778 N N . PHE A 1 100 ? -6.974 5.592 10.358 1 97.93 100 PHE A N 1
ATOM 779 C CA . PHE A 1 100 ? -7.204 6.484 9.228 1 97.93 100 PHE A CA 1
ATOM 780 C C . PHE A 1 100 ? -5.885 6.898 8.587 1 97.93 100 PHE A C 1
ATOM 782 O O . PHE A 1 100 ? -4.817 6.701 9.171 1 97.93 100 PHE A O 1
ATOM 789 N N . GLY A 1 101 ? -6.019 7.419 7.404 1 97.37 101 GLY A N 1
ATOM 790 C CA . GLY A 1 101 ? -4.796 7.834 6.736 1 97.37 101 GLY A CA 1
ATOM 791 C C . GLY A 1 101 ? -5.001 8.168 5.271 1 97.37 101 GLY A C 1
ATOM 792 O O . GLY A 1 101 ? -6.137 8.293 4.809 1 97.37 101 GLY A O 1
ATOM 793 N N . GLY A 1 102 ? -3.909 8.331 4.577 1 97.44 102 GLY A N 1
ATOM 794 C CA . GLY A 1 102 ? -3.836 8.747 3.185 1 97.44 102 GLY A CA 1
ATOM 795 C C . GLY A 1 102 ? -2.427 9.091 2.739 1 97.44 102 GLY A C 1
ATOM 796 O O . GLY A 1 102 ? -1.458 8.494 3.211 1 97.44 102 GLY A O 1
ATOM 797 N N . HIS A 1 103 ? -2.372 9.933 1.825 1 97.63 103 HIS A N 1
ATOM 798 C CA . HIS A 1 103 ? -1.088 10.368 1.287 1 97.63 103 HIS A CA 1
ATOM 799 C C . HIS A 1 103 ? -0.29 11.146 2.328 1 97.63 103 HIS A C 1
ATOM 801 O O . HIS A 1 103 ? -0.738 12.189 2.807 1 97.63 103 HIS A O 1
ATOM 807 N N . LEU A 1 104 ? 0.922 10.709 2.611 1 98.11 104 LEU A N 1
ATOM 808 C CA . LEU A 1 104 ? 1.774 11.32 3.625 1 98.11 104 LEU A CA 1
ATOM 809 C C . LEU A 1 104 ? 2.167 12.738 3.223 1 98.11 104 LEU A C 1
ATOM 811 O O . LEU A 1 104 ? 2.587 12.972 2.088 1 98.11 104 LEU A O 1
ATOM 815 N N . GLU A 1 105 ? 2.084 13.648 4.198 1 97.86 105 GLU A N 1
ATOM 816 C CA . GLU A 1 105 ? 2.489 15.039 4.017 1 97.86 105 GLU A CA 1
ATOM 817 C C . GLU A 1 105 ? 3.518 15.454 5.065 1 97.86 105 GLU A C 1
ATOM 819 O O . GLU A 1 105 ?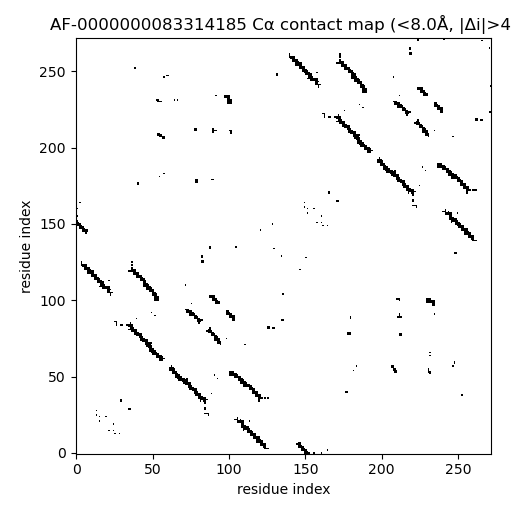 3.65 14.805 6.104 1 97.86 105 GLU A O 1
ATOM 824 N N . GLU A 1 106 ? 4.169 16.573 4.744 1 97.98 106 GLU A N 1
ATOM 825 C CA . GLU A 1 106 ? 5.033 17.177 5.755 1 97.98 106 GLU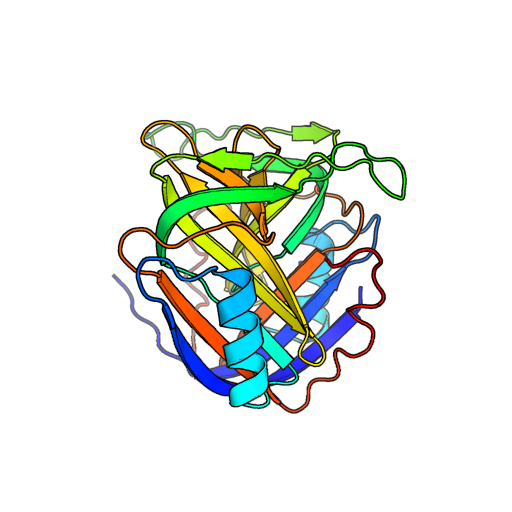 A CA 1
ATOM 826 C C . GLU A 1 106 ? 4.236 17.584 6.991 1 97.98 106 GLU A C 1
ATOM 828 O O . GLU A 1 106 ? 3.118 18.09 6.876 1 97.98 106 GLU A O 1
ATOM 833 N N . GLY A 1 107 ? 4.823 17.358 8.149 1 97.94 107 GLY A N 1
ATOM 834 C CA . GLY A 1 107 ? 4.172 17.753 9.388 1 97.94 107 GLY A CA 1
ATOM 835 C C . GLY A 1 107 ? 3.906 16.587 10.32 1 97.94 107 GLY A C 1
ATOM 836 O O . GLY A 1 107 ? 3.365 16.77 11.413 1 97.94 107 GLY A O 1
ATOM 837 N N . CYS A 1 108 ? 4.279 15.443 9.925 1 98.6 108 CYS A N 1
ATOM 838 C CA . CYS A 1 108 ? 4.198 14.272 10.79 1 98.6 108 CYS A CA 1
ATOM 839 C C . CYS A 1 108 ? 5.487 14.088 11.581 1 98.6 108 CYS A C 1
ATOM 841 O O . CYS A 1 108 ? 6.47 13.557 11.059 1 98.6 108 CYS A O 1
ATOM 843 N N . LYS A 1 109 ? 5.389 14.394 12.806 1 98.63 109 LYS A N 1
ATOM 844 C CA . LYS A 1 109 ? 6.591 14.384 13.635 1 98.63 109 LYS A CA 1
ATOM 845 C C . LYS A 1 109 ? 6.625 13.154 14.538 1 98.63 109 LYS A C 1
ATOM 847 O O . LYS A 1 109 ? 5.631 12.827 15.189 1 98.63 109 LYS A O 1
ATOM 852 N N . VAL A 1 110 ? 7.805 12.576 14.618 1 98.78 110 VAL A N 1
ATOM 853 C CA . VAL A 1 110 ? 7.987 11.335 15.363 1 98.78 110 VAL A CA 1
ATOM 854 C C . VAL A 1 110 ? 7.873 11.61 16.861 1 98.78 110 VAL A C 1
ATOM 856 O O . VAL A 1 110 ? 8.434 12.587 17.363 1 98.78 110 VAL A O 1
ATOM 859 N N . LEU A 1 111 ? 7.188 10.742 17.569 1 98.75 111 LEU A N 1
ATOM 860 C CA . LEU A 1 111 ? 7.041 10.845 19.016 1 98.75 111 LEU A CA 1
ATOM 861 C C . LEU A 1 111 ? 8.129 10.05 19.731 1 98.75 111 LEU A C 1
ATOM 863 O O . LEU A 1 111 ? 8.994 10.628 20.391 1 98.75 111 LEU A O 1
ATOM 867 N N . THR A 1 112 ? 8.191 8.65 19.504 1 98.32 112 THR A N 1
ATOM 868 C CA . THR A 1 112 ? 9.187 7.814 20.164 1 98.32 112 THR A CA 1
ATOM 869 C C . THR A 1 112 ? 10.252 7.357 19.172 1 98.32 112 THR A C 1
ATOM 871 O O . THR A 1 112 ? 11.447 7.553 19.402 1 98.32 112 THR A O 1
ATOM 874 N N . PHE A 1 113 ? 9.856 6.74 18.151 1 97.28 113 PHE A N 1
ATOM 875 C CA . PHE A 1 113 ? 10.717 6.33 17.048 1 97.28 113 PHE A CA 1
ATOM 876 C C . PHE A 1 113 ? 9.895 6.03 15.801 1 97.28 113 PHE A C 1
ATOM 878 O O . PHE A 1 113 ? 8.666 5.956 15.864 1 97.28 113 PHE A O 1
ATOM 885 N N . ASN A 1 114 ? 10.487 5.908 14.782 1 98.42 114 ASN A N 1
ATOM 886 C CA . ASN A 1 114 ? 9.93 5.424 13.524 1 98.42 114 ASN A CA 1
ATOM 887 C C . ASN A 1 114 ? 10.962 4.64 12.718 1 98.42 114 ASN A C 1
ATOM 889 O O . ASN A 1 114 ? 12.092 5.098 12.537 1 98.42 114 ASN A O 1
ATOM 893 N N . VAL A 1 115 ? 10.663 3.462 12.272 1 98.74 115 VAL A N 1
ATOM 894 C CA . VAL A 1 115 ? 11.533 2.601 11.478 1 98.74 115 VAL A CA 1
ATOM 895 C C . VAL A 1 115 ? 10.848 2.248 10.159 1 98.74 115 VAL A C 1
ATOM 897 O O . VAL A 1 115 ? 9.709 1.775 10.151 1 98.74 115 VAL A O 1
ATOM 900 N N . VAL A 1 116 ? 11.541 2.484 9.063 1 98.53 116 VAL A N 1
ATOM 901 C CA . VAL A 1 116 ? 10.972 2.319 7.73 1 98.53 116 VAL A CA 1
ATOM 902 C C . VAL A 1 116 ? 11.903 1.463 6.873 1 98.53 116 VAL A C 1
ATOM 904 O O . VAL A 1 116 ? 12.989 1.906 6.494 1 98.53 116 VAL A O 1
ATOM 907 N N . PRO A 1 117 ? 11.505 0.269 6.531 1 98.44 117 PRO A N 1
ATOM 908 C CA . PRO A 1 117 ? 12.254 -0.522 5.552 1 98.44 117 PRO A CA 1
ATOM 909 C C . PRO A 1 117 ? 11.949 -0.119 4.111 1 98.44 117 PRO A C 1
ATOM 911 O O . PRO A 1 117 ? 10.784 0.068 3.752 1 98.44 117 PRO A O 1
ATOM 914 N N . ILE A 1 118 ? 13.001 0.057 3.282 1 97.94 118 ILE A N 1
ATOM 915 C CA . ILE A 1 118 ? 12.924 0.409 1.868 1 97.94 118 ILE A CA 1
ATOM 916 C C . ILE A 1 118 ? 13.686 -0.622 1.038 1 97.94 118 ILE A C 1
ATOM 918 O O . ILE A 1 118 ? 14.869 -0.871 1.279 1 97.94 118 ILE A O 1
ATOM 922 N N . ALA A 1 119 ? 13.032 -1.244 0.124 1 97.51 119 ALA A N 1
ATOM 923 C CA . ALA A 1 119 ? 13.702 -2.089 -0.861 1 97.51 119 ALA A CA 1
ATOM 924 C C . ALA A 1 119 ? 14.161 -1.27 -2.064 1 97.51 119 ALA A C 1
ATOM 926 O O . ALA A 1 119 ? 13.337 -0.785 -2.843 1 97.51 119 ALA A O 1
ATOM 927 N N . GLU A 1 120 ? 15.417 -1.11 -2.198 1 97.03 120 GLU A N 1
ATOM 928 C CA . GLU A 1 120 ? 15.99 -0.48 -3.383 1 97.03 120 GLU A CA 1
ATOM 929 C C . GLU A 1 120 ? 15.977 -1.433 -4.575 1 97.03 120 GLU A C 1
ATOM 931 O O . GLU A 1 120 ? 16.369 -2.595 -4.452 1 97.03 120 GLU A O 1
ATOM 936 N N . VAL A 1 121 ? 15.528 -0.889 -5.717 1 95.42 121 VAL A N 1
ATOM 937 C CA . VAL A 1 121 ? 15.364 -1.755 -6.88 1 95.42 121 VAL A CA 1
ATOM 938 C C . VAL A 1 121 ? 16.258 -1.267 -8.018 1 95.42 121 VAL A C 1
ATOM 940 O O . VAL A 1 121 ? 16.446 -0.061 -8.194 1 95.42 121 VAL A O 1
ATOM 943 N N . GLU A 1 122 ? 16.782 -2.198 -8.73 1 93.37 122 GLU A N 1
ATOM 944 C CA . GLU A 1 122 ? 17.542 -1.906 -9.942 1 93.37 122 GLU A CA 1
ATOM 945 C C . GLU A 1 122 ? 16.878 -2.521 -11.171 1 93.37 122 GLU A C 1
ATOM 947 O O . GLU A 1 122 ? 16.008 -3.385 -11.046 1 93.37 122 GLU A O 1
ATOM 952 N N . GLU A 1 123 ? 17.221 -1.988 -12.34 1 87.73 123 GLU A N 1
ATOM 953 C CA . GLU A 1 123 ? 16.743 -2.482 -13.628 1 87.73 123 GLU A CA 1
ATOM 954 C C . GLU A 1 123 ? 15.26 -2.176 -13.82 1 87.73 123 GLU A C 1
ATOM 956 O O . GLU A 1 123 ? 14.531 -2.967 -14.422 1 87.73 123 GLU A O 1
ATOM 961 N N . MET A 1 124 ? 14.831 -1.251 -13.085 1 86.27 124 MET A N 1
ATOM 962 C CA . MET A 1 124 ? 13.449 -0.803 -13.233 1 86.27 124 MET A CA 1
ATOM 963 C C . MET A 1 124 ? 13.394 0.635 -13.738 1 86.27 124 MET A C 1
ATOM 965 O O . MET A 1 124 ? 14.193 1.475 -13.32 1 86.27 124 MET A O 1
ATOM 969 N N . ASP A 1 125 ? 12.593 0.843 -14.721 1 79.98 125 ASP A N 1
ATOM 970 C CA . ASP A 1 125 ? 12.373 2.193 -15.229 1 79.98 125 ASP A CA 1
ATOM 971 C C . ASP A 1 125 ? 10.977 2.696 -14.868 1 79.98 125 ASP A C 1
ATOM 973 O O . ASP A 1 125 ? 10.002 2.378 -15.551 1 79.98 125 ASP A O 1
ATOM 977 N N . LEU A 1 126 ? 10.936 3.444 -13.832 1 77.12 126 LEU A N 1
ATOM 978 C CA . LEU A 1 126 ? 9.664 3.961 -13.337 1 77.12 126 LEU A CA 1
ATOM 979 C C . LEU A 1 126 ? 9.508 5.439 -13.678 1 77.12 126 LEU A C 1
ATOM 981 O O . LEU A 1 126 ? 8.672 6.13 -13.092 1 77.12 126 LEU A O 1
ATOM 985 N N . THR A 1 127 ? 10.287 5.984 -14.593 1 70.21 127 THR A N 1
ATOM 986 C CA . THR A 1 127 ? 10.362 7.41 -14.891 1 70.21 127 THR A CA 1
ATOM 987 C C . THR A 1 127 ? 8.984 7.962 -15.247 1 70.21 127 THR A C 1
ATOM 989 O O . THR A 1 127 ? 8.673 9.115 -14.942 1 70.21 127 THR A O 1
ATOM 992 N N . ASP A 1 128 ? 8.082 7.201 -15.757 1 69.09 128 ASP A N 1
ATOM 993 C CA . ASP A 1 128 ? 6.805 7.761 -16.19 1 69.09 128 ASP A CA 1
ATOM 994 C C . ASP A 1 128 ? 5.685 7.387 -15.222 1 69.09 128 ASP A C 1
ATOM 996 O O . ASP A 1 128 ? 4.505 7.566 -15.53 1 69.09 128 ASP A O 1
ATOM 1000 N N . PHE A 1 129 ? 6.124 6.917 -14.127 1 67.87 129 PHE A N 1
ATOM 1001 C CA . PHE A 1 129 ? 5.088 6.531 -13.176 1 67.87 129 PHE A CA 1
ATOM 1002 C C . PHE A 1 129 ? 4.633 7.732 -12.354 1 67.87 129 PHE A C 1
ATOM 1004 O O . PHE A 1 129 ? 3.551 7.712 -11.763 1 67.87 129 PHE A O 1
ATOM 1011 N N . ASP A 1 130 ? 5.557 8.743 -12.277 1 58.53 130 ASP A N 1
ATOM 1012 C CA . ASP A 1 130 ? 5.282 9.96 -11.519 1 58.53 130 ASP A CA 1
ATOM 1013 C C . ASP A 1 130 ? 4.401 10.918 -12.318 1 58.53 130 ASP A C 1
ATOM 1015 O O . ASP A 1 130 ? 4.045 11.993 -11.832 1 58.53 130 ASP A O 1
ATOM 1019 N N . THR A 1 131 ? 4.465 10.758 -13.63 1 54.98 131 THR A N 1
ATOM 1020 C CA . THR A 1 131 ? 3.668 11.723 -14.379 1 54.98 131 THR A CA 1
ATOM 1021 C C . THR A 1 131 ? 2.221 11.722 -13.894 1 54.98 131 THR A C 1
ATOM 1023 O O . THR A 1 131 ? 1.404 12.519 -14.361 1 54.98 131 THR A O 1
ATOM 1026 N N . MET A 1 132 ? 1.966 10.775 -13.201 1 49.94 132 MET A N 1
ATOM 1027 C CA . MET A 1 132 ? 0.606 10.894 -12.684 1 49.94 132 MET A CA 1
ATOM 1028 C C . MET A 1 132 ? 0.479 12.102 -11.76 1 49.94 132 MET A C 1
ATOM 1030 O O . MET A 1 132 ? 1.4 12.408 -11.001 1 49.94 132 MET A O 1
ATOM 1034 N N . GLU A 1 133 ? -0.104 13.165 -12.093 1 50.14 133 GLU A N 1
ATOM 1035 C CA . GLU A 1 133 ? -0.321 14.445 -11.424 1 50.14 133 GLU A CA 1
ATOM 1036 C C . GLU A 1 133 ? -0.185 14.307 -9.91 1 50.14 133 GLU A C 1
ATOM 1038 O O . GLU A 1 133 ? -0.192 13.194 -9.38 1 50.14 133 GLU A O 1
ATOM 1043 N N . PRO A 1 134 ? -0.66 15.335 -9.032 1 46.42 134 PRO A N 1
ATOM 1044 C CA . PRO A 1 134 ? 0.038 15.929 -7.889 1 46.42 134 PRO A CA 1
ATOM 1045 C C . PRO A 1 134 ? 0.56 14.883 -6.907 1 46.42 134 PRO A C 1
ATOM 1047 O O . PRO A 1 134 ? -0.227 14.253 -6.196 1 46.42 134 PRO A O 1
ATOM 1050 N N . LEU A 1 135 ? 1.441 14.016 -7.549 1 46.53 135 LEU A N 1
ATOM 1051 C CA . LEU A 1 135 ? 2.163 13.458 -6.412 1 46.53 135 LEU A CA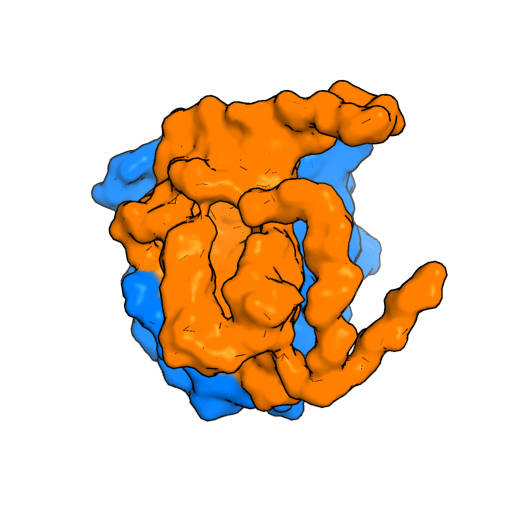 1
ATOM 1052 C C . LEU A 1 135 ? 2.619 14.561 -5.463 1 46.53 135 LEU A C 1
ATOM 1054 O O . LEU A 1 135 ? 2.797 15.709 -5.877 1 46.53 135 LEU A O 1
ATOM 1058 N N . ASN A 1 136 ? 2.576 14.571 -4.234 1 39.73 136 ASN A N 1
ATOM 1059 C CA . ASN A 1 136 ? 3.09 15.69 -3.451 1 39.73 136 ASN A CA 1
ATOM 1060 C C . ASN A 1 136 ? 4.428 16.185 -3.992 1 39.73 136 ASN A C 1
ATOM 1062 O O . ASN A 1 136 ? 5.22 15.399 -4.515 1 39.73 136 ASN A O 1
ATOM 1066 N N . MET B 1 1 ? 1.03 -26.548 11.29 1 81.48 1 MET B N 1
ATOM 1067 C CA . MET B 1 1 ? 1.794 -25.425 10.755 1 81.48 1 MET B CA 1
ATOM 1068 C C . MET B 1 1 ? 2.752 -25.888 9.663 1 81.48 1 MET B C 1
ATOM 1070 O O . MET B 1 1 ? 3.341 -26.966 9.765 1 81.48 1 MET B O 1
ATOM 1074 N N . ARG B 1 2 ? 2.685 -25.29 8.557 1 81.74 2 ARG B N 1
ATOM 1075 C CA . ARG B 1 2 ? 3.55 -25.547 7.41 1 81.74 2 ARG B CA 1
ATOM 1076 C C . ARG B 1 2 ? 4.381 -24.316 7.065 1 81.74 2 ARG B C 1
ATOM 1078 O O . ARG B 1 2 ? 3.892 -23.187 7.147 1 81.74 2 ARG B O 1
ATOM 1085 N N . ILE B 1 3 ? 5.732 -24.586 6.881 1 88.08 3 ILE B N 1
ATOM 1086 C CA . ILE B 1 3 ? 6.613 -23.497 6.475 1 88.08 3 ILE B CA 1
ATOM 1087 C C . ILE B 1 3 ? 7.22 -23.807 5.108 1 88.08 3 ILE B C 1
ATOM 1089 O O . ILE B 1 3 ? 7.658 -24.932 4.857 1 88.08 3 ILE B O 1
ATOM 1093 N N . GLU B 1 4 ? 7.07 -22.882 4.243 1 88.57 4 GLU B N 1
ATOM 1094 C CA . GLU B 1 4 ? 7.726 -22.921 2.94 1 88.57 4 GLU B CA 1
ATOM 1095 C C . GLU B 1 4 ? 8.693 -21.752 2.774 1 88.57 4 GLU B C 1
ATOM 1097 O O . GLU B 1 4 ? 8.44 -20.655 3.275 1 88.57 4 GLU B O 1
ATOM 1102 N N . SER B 1 5 ? 9.824 -22.067 2.235 1 91.3 5 SER B N 1
ATOM 1103 C CA . SER B 1 5 ? 10.819 -21.03 1.984 1 91.3 5 SER B CA 1
ATOM 1104 C C . SER B 1 5 ? 11.162 -20.94 0.501 1 91.3 5 SER B C 1
ATOM 1106 O O . SER B 1 5 ? 11.123 -21.945 -0.213 1 91.3 5 SER B O 1
ATOM 1108 N N . GLY B 1 6 ? 11.326 -19.685 0.043 1 92.05 6 GLY B N 1
ATOM 1109 C CA . GLY B 1 6 ? 11.772 -19.405 -1.313 1 92.05 6 GLY B CA 1
ATOM 1110 C C . GLY B 1 6 ? 12.575 -18.123 -1.425 1 92.05 6 GLY B C 1
ATOM 1111 O O . GLY B 1 6 ? 12.843 -17.463 -0.419 1 92.05 6 GLY B O 1
ATOM 1112 N N . THR B 1 7 ? 13.095 -17.832 -2.583 1 93.73 7 THR B N 1
ATOM 1113 C CA . THR B 1 7 ? 13.888 -16.64 -2.861 1 93.73 7 THR B CA 1
ATOM 1114 C C . THR B 1 7 ? 13.117 -15.673 -3.755 1 93.73 7 THR B C 1
ATOM 1116 O O . THR B 1 7 ? 12.451 -16.093 -4.703 1 93.73 7 THR B O 1
ATOM 1119 N N . ILE B 1 8 ? 13.202 -14.414 -3.383 1 94.53 8 ILE B N 1
ATOM 1120 C CA . ILE B 1 8 ? 12.591 -13.407 -4.245 1 94.53 8 ILE B CA 1
ATOM 1121 C C . ILE B 1 8 ? 13.346 -13.335 -5.57 1 94.53 8 ILE B C 1
ATOM 1123 O O . ILE B 1 8 ? 14.538 -13.02 -5.596 1 94.53 8 ILE B O 1
ATOM 1127 N N . LYS B 1 9 ? 12.65 -13.674 -6.538 1 93.86 9 LYS B N 1
ATOM 1128 C CA . LYS B 1 9 ? 13.231 -13.702 -7.877 1 93.86 9 LYS B CA 1
ATOM 1129 C C . LYS B 1 9 ? 13.257 -12.307 -8.494 1 93.86 9 LYS B C 1
ATOM 1131 O O . LYS B 1 9 ? 14.281 -11.878 -9.029 1 93.86 9 LYS B O 1
ATOM 1136 N N . ARG B 1 10 ? 12.13 -11.641 -8.465 1 95.31 10 ARG B N 1
ATOM 1137 C CA 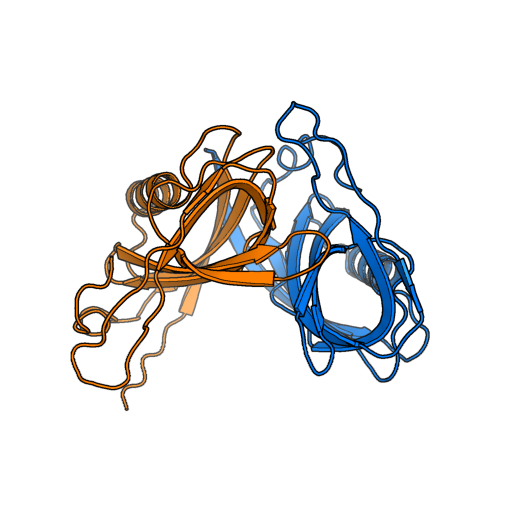. ARG B 1 10 ? 11.903 -10.366 -9.139 1 95.31 10 ARG B CA 1
ATOM 1138 C C . ARG B 1 10 ? 10.847 -9.542 -8.411 1 95.31 10 ARG B C 1
ATOM 1140 O O . ARG B 1 10 ? 9.955 -10.097 -7.766 1 95.31 10 ARG B O 1
ATOM 1147 N N . LEU B 1 11 ? 11.024 -8.261 -8.514 1 95.95 11 LEU B N 1
ATOM 1148 C CA . LEU B 1 11 ? 9.976 -7.34 -8.088 1 95.95 11 LEU B CA 1
ATOM 1149 C C . LEU B 1 11 ? 9.245 -6.754 -9.291 1 95.95 11 LEU B C 1
ATOM 1151 O O . LEU B 1 11 ? 9.873 -6.191 -10.191 1 95.95 11 LEU B O 1
ATOM 1155 N N . HIS B 1 12 ? 8.002 -6.959 -9.315 1 96.34 12 HIS B N 1
ATOM 1156 C CA . HIS B 1 12 ? 7.151 -6.362 -10.337 1 96.34 12 HIS B CA 1
ATOM 1157 C C . HIS B 1 12 ? 6.326 -5.214 -9.766 1 96.34 12 HIS B C 1
ATOM 1159 O O . HIS B 1 12 ? 5.735 -5.343 -8.691 1 96.34 12 HIS B O 1
ATOM 1165 N N . VAL B 1 13 ? 6.332 -4.108 -10.481 1 95.31 13 VAL B N 1
ATOM 1166 C CA . VAL B 1 13 ? 5.474 -2.986 -10.117 1 95.31 13 VAL B CA 1
ATOM 1167 C C . VAL B 1 13 ? 4.376 -2.814 -11.163 1 95.31 13 VAL B C 1
ATOM 1169 O O . VAL B 1 13 ? 4.659 -2.531 -12.329 1 95.31 13 VAL B O 1
ATOM 1172 N N . VAL B 1 14 ? 3.112 -2.987 -10.698 1 95.88 14 VAL B N 1
ATOM 1173 C CA . VAL B 1 14 ? 1.954 -2.881 -11.579 1 95.88 14 VAL B CA 1
ATOM 1174 C C . VAL B 1 14 ? 1.307 -1.507 -11.418 1 95.88 14 VAL B C 1
ATOM 1176 O O . VAL B 1 14 ? 0.936 -1.115 -10.309 1 95.88 14 VAL B O 1
ATOM 1179 N N . HIS B 1 15 ? 1.21 -0.818 -12.502 1 94.82 15 HIS B N 1
ATOM 1180 C CA . HIS B 1 15 ? 0.564 0.489 -12.542 1 94.82 15 HIS B CA 1
ATOM 1181 C C . HIS B 1 15 ? -0.789 0.414 -13.242 1 94.82 15 HIS B C 1
ATOM 1183 O O . HIS B 1 15 ? -0.866 0.038 -14.414 1 94.82 15 HIS B O 1
ATOM 1189 N N . LEU B 1 16 ? -1.775 0.754 -12.512 1 96.01 16 LEU B N 1
ATOM 1190 C CA . LEU B 1 16 ? -3.126 0.719 -13.061 1 96.01 16 LEU B CA 1
ATOM 1191 C C . LEU B 1 16 ? -3.621 2.127 -13.375 1 96.01 16 LEU B C 1
ATOM 1193 O O . LEU B 1 16 ? -3.336 3.07 -12.634 1 96.01 16 LEU B O 1
ATOM 1197 N N . ASN B 1 17 ? -4.432 2.195 -14.4 1 94.94 17 ASN B N 1
ATOM 1198 C CA . ASN B 1 17 ? -4.958 3.467 -14.882 1 94.94 17 ASN B CA 1
ATOM 1199 C C . ASN B 1 17 ? -6.373 3.718 -14.369 1 94.94 17 ASN B C 1
ATOM 1201 O O . ASN B 1 17 ? -7.065 2.784 -13.961 1 94.94 17 ASN B O 1
ATOM 1205 N N . PRO B 1 18 ? -6.776 5.032 -14.452 1 95.77 18 PRO B N 1
ATOM 1206 C CA . PRO B 1 18 ? -8.169 5.322 -14.104 1 95.77 18 PRO B CA 1
ATOM 1207 C C . PRO B 1 18 ? -9.161 4.439 -14.857 1 95.77 18 PRO B C 1
ATOM 1209 O O . PRO B 1 18 ? -9.014 4.228 -16.064 1 95.77 18 PRO B O 1
ATOM 1212 N N . GLY B 1 19 ? -10.083 3.826 -14.077 1 97.08 19 GLY B N 1
ATOM 1213 C CA . GLY B 1 19 ? -11.116 3.007 -14.691 1 97.08 19 GLY B CA 1
ATOM 1214 C C . GLY B 1 19 ? -10.821 1.521 -14.618 1 97.08 19 GLY B C 1
ATOM 1215 O O . GLY B 1 19 ? -11.727 0.696 -14.753 1 97.08 19 GLY B O 1
ATOM 1216 N N . ASP B 1 20 ? -9.581 1.151 -14.449 1 97.86 20 ASP B N 1
ATOM 1217 C CA . ASP B 1 20 ? -9.228 -0.26 -14.33 1 97.86 20 ASP B CA 1
ATOM 1218 C C . ASP B 1 20 ? -9.819 -0.869 -13.061 1 97.86 20 ASP B C 1
ATOM 1220 O O . ASP B 1 20 ? -9.836 -0.228 -12.008 1 97.86 20 ASP B O 1
ATOM 1224 N N . ASP B 1 21 ? -10.286 -2.077 -13.196 1 98.64 21 ASP B N 1
ATOM 1225 C CA . ASP B 1 21 ? -10.606 -2.862 -12.008 1 98.64 21 ASP B CA 1
ATOM 1226 C C . ASP B 1 21 ? -9.346 -3.471 -11.396 1 98.64 21 ASP B C 1
ATOM 1228 O O . ASP B 1 21 ? -8.585 -4.156 -12.083 1 98.64 21 ASP B O 1
ATOM 1232 N N . ILE B 1 22 ? -9.187 -3.314 -10.114 1 98.63 22 ILE B N 1
ATOM 1233 C CA . ILE B 1 22 ? -7.927 -3.664 -9.467 1 98.63 22 ILE B CA 1
ATOM 1234 C C . ILE B 1 22 ? -7.712 -5.174 -9.54 1 98.63 22 ILE B C 1
ATOM 1236 O O . ILE B 1 22 ? -6.67 -5.637 -10.01 1 98.63 22 ILE B O 1
ATOM 1240 N N . LEU B 1 23 ? -8.685 -5.984 -9.077 1 98.32 23 LEU B N 1
ATOM 1241 C CA . LEU B 1 23 ? -8.53 -7.434 -9.036 1 98.32 23 LEU B CA 1
ATOM 1242 C C . LEU B 1 23 ? -8.32 -7.997 -10.438 1 98.32 23 LEU B C 1
ATOM 1244 O O . LEU B 1 23 ? -7.405 -8.794 -10.66 1 98.32 23 LEU B O 1
ATOM 1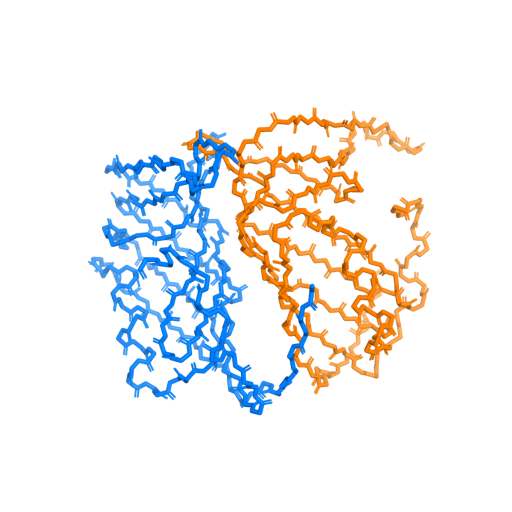248 N N . LEU B 1 24 ? -9.117 -7.515 -11.344 1 98.17 24 LEU B N 1
ATOM 1249 C CA . LEU B 1 24 ? -9.028 -8.026 -12.707 1 98.17 24 LEU B CA 1
ATOM 1250 C C . LEU B 1 24 ? -7.692 -7.652 -13.341 1 98.17 24 LEU B C 1
ATOM 1252 O O . LEU B 1 24 ? -7.095 -8.455 -14.061 1 98.17 24 LEU B O 1
ATOM 1256 N N . SER B 1 25 ? -7.267 -6.499 -13.102 1 98.14 25 SER B N 1
ATOM 1257 C CA . SER B 1 25 ? -5.993 -6.047 -13.653 1 98.14 25 SER B CA 1
ATOM 1258 C C . SER B 1 25 ? -4.827 -6.836 -13.067 1 98.14 25 SER B C 1
ATOM 1260 O O . SER B 1 25 ? -3.883 -7.181 -13.781 1 98.14 25 SER B O 1
ATOM 1262 N N . LEU B 1 26 ? -4.873 -7.101 -11.788 1 98.01 26 LEU B N 1
ATOM 1263 C CA . LEU B 1 26 ? -3.808 -7.874 -11.159 1 98.01 26 LEU B CA 1
ATOM 1264 C C . LEU B 1 26 ? -3.783 -9.301 -11.696 1 98.01 26 LEU B C 1
ATOM 1266 O O . LEU B 1 26 ? -2.71 -9.871 -11.905 1 98.01 26 LEU B O 1
ATOM 1270 N N . GLN B 1 27 ? -4.95 -9.84 -11.868 1 97.32 27 GLN B N 1
ATOM 1271 C CA . GLN B 1 27 ? -5.021 -11.171 -12.461 1 97.32 27 GLN B CA 1
ATOM 1272 C C . GLN B 1 27 ? -4.38 -11.192 -13.846 1 97.32 27 GLN B C 1
ATOM 1274 O O . GLN B 1 27 ? -3.657 -12.13 -14.187 1 97.32 27 GLN B O 1
ATOM 1279 N N . GLU B 1 28 ? -4.688 -10.175 -14.584 1 97.85 28 GLU B N 1
ATOM 1280 C CA . GLU B 1 28 ? -4.088 -10.057 -15.91 1 97.85 28 GLU B CA 1
ATOM 1281 C C . GLU B 1 28 ? -2.571 -9.923 -15.82 1 97.85 28 GLU B C 1
ATOM 1283 O O . GLU B 1 28 ? -1.84 -10.537 -16.6 1 97.85 28 GLU B O 1
ATOM 1288 N N . ALA B 1 29 ? -2.097 -9.147 -14.915 1 97.4 29 ALA B N 1
ATOM 1289 C CA . ALA B 1 29 ? -0.662 -8.949 -14.733 1 97.4 29 ALA B CA 1
ATOM 1290 C C . ALA B 1 29 ? 0.033 -10.262 -14.384 1 97.4 29 ALA B C 1
ATOM 1292 O O . ALA B 1 29 ? 1.098 -10.571 -14.925 1 97.4 29 ALA B O 1
ATOM 1293 N N . VAL B 1 30 ? -0.568 -11.002 -13.458 1 97.07 30 VAL B N 1
ATOM 1294 C CA . VAL B 1 30 ? -0.022 -12.275 -13.001 1 97.07 30 VAL B CA 1
ATOM 1295 C C . VAL B 1 30 ? 0.068 -13.25 -14.173 1 97.07 30 VAL B C 1
ATOM 1297 O O . VAL B 1 30 ? 1.063 -13.964 -14.319 1 97.07 30 VAL B O 1
ATOM 1300 N N . ARG B 1 31 ? -0.947 -13.238 -14.973 1 97.27 31 ARG B N 1
ATOM 1301 C CA . ARG B 1 31 ? -0.956 -14.093 -16.156 1 97.27 31 ARG B CA 1
ATOM 1302 C C . ARG B 1 31 ? 0.108 -13.653 -17.156 1 97.27 31 ARG B C 1
ATOM 1304 O O . ARG B 1 31 ? 0.87 -14.479 -17.664 1 97.27 31 ARG B O 1
ATOM 1311 N N . GLN B 1 32 ? 0.193 -12.387 -17.443 1 97.16 32 GLN B N 1
ATOM 1312 C CA . GLN B 1 32 ? 1.111 -11.833 -18.433 1 97.16 32 GLN B CA 1
ATOM 1313 C C . GLN B 1 32 ? 2.562 -12.122 -18.061 1 97.16 32 GLN B C 1
ATOM 1315 O O . GLN B 1 32 ? 3.389 -12.398 -18.932 1 97.16 32 GLN B O 1
ATOM 1320 N N . LYS B 1 33 ? 2.851 -12.071 -16.776 1 97.1 33 LYS B N 1
ATOM 1321 C CA . LYS B 1 33 ? 4.229 -12.243 -16.325 1 97.1 33 LYS B CA 1
ATOM 1322 C C . LYS B 1 33 ? 4.49 -13.682 -15.891 1 97.1 33 LYS B C 1
ATOM 1324 O O . LYS B 1 33 ? 5.597 -14.017 -15.464 1 97.1 33 LYS B O 1
ATOM 1329 N N . ASN B 1 34 ? 3.437 -14.536 -15.924 1 96.17 34 ASN B N 1
ATOM 1330 C CA . ASN B 1 34 ? 3.529 -15.939 -15.534 1 96.17 34 ASN B CA 1
ATOM 1331 C C . ASN B 1 34 ? 4.024 -16.091 -14.099 1 96.17 34 ASN B C 1
ATOM 1333 O O . ASN B 1 34 ? 4.935 -16.876 -13.831 1 96.17 34 ASN B O 1
ATOM 1337 N N . ILE B 1 35 ? 3.479 -15.276 -13.281 1 95.39 35 ILE B N 1
ATOM 1338 C CA . ILE B 1 35 ? 3.828 -15.38 -11.868 1 95.39 35 ILE B CA 1
ATOM 1339 C C . ILE B 1 35 ? 3.059 -16.536 -11.232 1 95.39 35 ILE B C 1
ATOM 1341 O O . ILE B 1 35 ? 1.832 -16.487 -11.118 1 95.39 35 ILE B O 1
ATOM 1345 N N . ARG B 1 36 ? 3.733 -17.52 -10.755 1 93.29 36 ARG B N 1
ATOM 1346 C CA . ARG B 1 36 ? 3.083 -18.669 -10.132 1 93.29 36 ARG B CA 1
ATOM 1347 C C . ARG B 1 36 ? 2.895 -18.446 -8.635 1 93.29 36 ARG B C 1
ATOM 1349 O O . ARG B 1 36 ? 1.832 -18.742 -8.086 1 93.29 36 ARG B O 1
ATOM 1356 N N . HIS B 1 37 ? 4.001 -17.988 -7.978 1 94.51 37 HIS B N 1
ATOM 1357 C CA . HIS B 1 37 ? 3.992 -17.681 -6.552 1 94.51 37 HIS B CA 1
ATOM 1358 C C . HIS B 1 37 ? 4.551 -16.288 -6.284 1 94.51 37 HIS B C 1
ATOM 1360 O O . HIS B 1 37 ? 5.539 -15.882 -6.9 1 94.51 37 HIS B O 1
ATOM 1366 N N . GLY B 1 38 ? 3.882 -15.559 -5.434 1 95.27 38 GLY B N 1
ATOM 1367 C CA . GLY B 1 38 ? 4.34 -14.215 -5.122 1 95.27 38 GLY B CA 1
ATOM 1368 C C . GLY B 1 38 ? 3.652 -13.616 -3.909 1 95.27 38 GLY B C 1
ATOM 1369 O O . GLY B 1 38 ? 2.751 -14.23 -3.335 1 95.27 38 GLY B O 1
ATOM 1370 N N . VAL B 1 39 ? 4.197 -12.48 -3.506 1 95.86 39 VAL B N 1
ATOM 1371 C CA . VAL B 1 39 ? 3.679 -11.726 -2.369 1 95.86 39 VAL B CA 1
ATOM 1372 C C . VAL B 1 39 ? 3.369 -10.293 -2.797 1 95.86 39 VAL B C 1
ATOM 1374 O O . VAL B 1 39 ? 4.186 -9.645 -3.455 1 95.86 39 VAL B O 1
ATOM 1377 N N . ILE B 1 40 ? 2.145 -9.862 -2.513 1 97.72 40 ILE B N 1
ATOM 1378 C CA . ILE B 1 40 ? 1.785 -8.459 -2.685 1 97.72 40 ILE B CA 1
ATOM 1379 C C . ILE B 1 40 ? 2.255 -7.654 -1.476 1 97.72 40 ILE B C 1
ATOM 1381 O O . ILE B 1 40 ? 1.83 -7.911 -0.348 1 97.72 40 ILE B O 1
ATOM 1385 N N . LEU B 1 41 ? 3.039 -6.626 -1.683 1 97.13 41 LEU B N 1
ATOM 1386 C CA . LEU B 1 41 ? 3.809 -6.014 -0.606 1 97.13 41 LEU B CA 1
ATOM 1387 C C . LEU B 1 41 ? 3.147 -4.727 -0.126 1 97.13 41 LEU B C 1
ATOM 1389 O O . LEU B 1 41 ? 3.54 -4.166 0.899 1 97.13 41 LEU B O 1
ATOM 1393 N N . GLY B 1 42 ? 2.176 -4.251 -0.909 1 96.91 42 GLY B N 1
ATOM 1394 C CA . GLY B 1 42 ? 1.501 -2.996 -0.622 1 96.91 42 GLY B CA 1
ATOM 1395 C C . GLY B 1 42 ? 0.695 -2.469 -1.795 1 96.91 42 GLY B C 1
ATOM 1396 O O . GLY B 1 42 ? 0.513 -3.169 -2.793 1 96.91 42 GLY B O 1
ATOM 1397 N N . ALA B 1 43 ? 0.247 -1.301 -1.622 1 97.55 43 ALA B N 1
ATOM 1398 C CA . ALA B 1 43 ? -0.405 -0.561 -2.7 1 97.55 43 ALA B CA 1
ATOM 1399 C C . ALA B 1 43 ? -0.724 0.867 -2.269 1 97.55 43 ALA B C 1
ATOM 1401 O O . ALA B 1 43 ? -0.985 1.124 -1.092 1 97.55 43 ALA B O 1
ATOM 1402 N N . ILE B 1 44 ? -0.709 1.755 -3.242 1 96.5 44 ILE B N 1
ATOM 1403 C CA . ILE B 1 44 ? -1.194 3.118 -3.056 1 96.5 44 ILE B CA 1
ATOM 1404 C C . ILE B 1 44 ? -2.065 3.523 -4.243 1 96.5 44 ILE B C 1
ATOM 1406 O O . ILE B 1 44 ? -1.938 2.96 -5.334 1 96.5 44 ILE B O 1
ATOM 1410 N N . GLY B 1 45 ? -2.879 4.454 -4.01 1 96.25 45 GLY B N 1
ATOM 1411 C CA . GLY B 1 45 ? -3.789 4.946 -5.032 1 96.25 45 GLY B CA 1
ATOM 1412 C C . GLY B 1 45 ? -5.144 5.349 -4.48 1 96.25 45 GLY B C 1
ATOM 1413 O O . GLY B 1 45 ? -5.26 5.703 -3.305 1 96.25 45 GLY B O 1
ATOM 1414 N N . SER B 1 46 ? -6.112 5.377 -5.417 1 97.54 46 SER B N 1
ATOM 1415 C CA . SER B 1 46 ? -7.474 5.744 -5.042 1 97.54 46 SER B CA 1
ATOM 1416 C C . SER B 1 46 ? -8.499 5.064 -5.943 1 97.54 46 SER B C 1
ATOM 1418 O O . SER B 1 46 ? -8.163 4.606 -7.037 1 97.54 46 SER B O 1
ATOM 1420 N N . VAL B 1 47 ? -9.718 5.019 -5.458 1 98.17 47 VAL B N 1
ATOM 1421 C CA . VAL B 1 47 ? -10.762 4.312 -6.192 1 98.17 47 VAL B CA 1
ATOM 1422 C C . VAL B 1 47 ? -12.022 5.173 -6.255 1 98.17 47 VAL B C 1
ATOM 1424 O O . VAL B 1 47 ? -12.239 6.032 -5.397 1 98.17 47 VAL B O 1
ATOM 1427 N N . THR B 1 48 ? -12.894 4.809 -7.193 1 98.25 48 THR B N 1
ATOM 1428 C CA . THR B 1 48 ? -14.212 5.423 -7.31 1 98.25 48 THR B CA 1
ATOM 1429 C C . THR B 1 48 ? -15.276 4.552 -6.648 1 98.25 48 THR B C 1
ATOM 1431 O O . THR B 1 48 ? -16.441 4.944 -6.564 1 98.25 48 THR B O 1
ATOM 1434 N N . SER B 1 49 ? -14.888 3.325 -6.327 1 98.34 49 SER B N 1
ATOM 1435 C CA . SER B 1 49 ? -15.756 2.38 -5.634 1 98.34 49 SER B CA 1
ATOM 1436 C C . SER B 1 49 ? -14.944 1.321 -4.897 1 98.34 49 SER B C 1
ATOM 1438 O O . SER B 1 49 ? -13.839 0.974 -5.318 1 98.34 49 SER B O 1
ATOM 1440 N N . TYR B 1 50 ? -15.526 0.84 -3.829 1 98.12 50 TYR B N 1
ATOM 1441 C CA . TYR B 1 50 ? -14.928 -0.318 -3.174 1 98.12 50 TYR B CA 1
ATOM 1442 C C . TYR B 1 50 ? -15.901 -1.49 -3.143 1 98.12 50 TYR B C 1
ATOM 1444 O O . TYR B 1 50 ? -17.117 -1.297 -3.201 1 98.12 50 TYR B O 1
ATOM 1452 N N . HIS B 1 51 ? -15.384 -2.686 -3.115 1 98.61 51 HIS B N 1
ATOM 1453 C CA . HIS B 1 51 ? -16.073 -3.961 -2.948 1 98.61 51 HIS B CA 1
ATOM 1454 C C . HIS B 1 51 ? -15.164 -4.998 -2.298 1 98.61 51 HIS B C 1
ATOM 1456 O O . HIS B 1 51 ? -14.103 -5.323 -2.835 1 98.61 51 HIS B O 1
ATOM 1462 N N . PHE B 1 52 ? -15.505 -5.43 -1.116 1 97.74 52 PHE B N 1
ATOM 1463 C CA . PHE B 1 52 ? -14.731 -6.434 -0.395 1 97.74 52 PHE B CA 1
ATOM 1464 C C . PHE B 1 52 ? -15.647 -7.343 0.416 1 97.74 52 PHE B C 1
ATOM 1466 O O . PHE B 1 52 ? -16.856 -7.112 0.487 1 97.74 52 PHE B O 1
ATOM 1473 N N . HIS B 1 53 ? -15.071 -8.336 1.001 1 97.29 53 HIS B N 1
ATOM 1474 C CA . HIS B 1 53 ? -15.868 -9.092 1.961 1 97.29 53 HIS B CA 1
ATOM 1475 C C . HIS B 1 53 ? -15.082 -9.36 3.24 1 97.29 53 HIS B C 1
ATOM 1477 O O . HIS B 1 53 ? -13.851 -9.303 3.24 1 97.29 53 HIS B O 1
ATOM 1483 N N . VAL B 1 54 ? -15.889 -9.642 4.327 1 96.58 54 VAL B N 1
ATOM 1484 C CA . VAL B 1 54 ? -15.342 -9.942 5.646 1 96.58 54 VAL B CA 1
ATOM 1485 C C . VAL B 1 54 ? -16.092 -11.122 6.261 1 96.58 54 VAL B C 1
ATOM 1487 O O . VAL B 1 54 ? -17.256 -11.365 5.931 1 96.58 54 VAL B O 1
ATOM 1490 N N . VAL B 1 55 ? -15.393 -11.837 7.096 1 95.37 55 VAL B N 1
ATOM 1491 C CA . VAL B 1 55 ? -16.061 -12.856 7.899 1 95.37 55 VAL B CA 1
ATOM 1492 C C . VAL B 1 55 ? -16.952 -12.188 8.944 1 95.37 55 VAL B C 1
ATOM 1494 O O . VAL B 1 55 ? -16.581 -11.162 9.521 1 95.37 55 VAL B O 1
ATOM 1497 N N . ALA B 1 56 ? -18.106 -12.767 9.134 1 95.07 56 ALA B N 1
ATOM 1498 C CA . ALA B 1 56 ? -19.1 -12.119 9.985 1 95.07 56 ALA B CA 1
ATOM 1499 C C . ALA B 1 56 ? -19.579 -13.062 11.085 1 95.07 56 ALA B C 1
ATOM 1501 O O . ALA B 1 56 ? -20.516 -12.743 11.82 1 95.07 56 ALA B O 1
ATOM 1502 N N . SER B 1 57 ? -19.073 -14.278 11.168 1 95.08 57 SER B N 1
ATOM 1503 C CA . SER B 1 57 ? -19.418 -15.224 12.224 1 95.08 57 SER B CA 1
ATOM 1504 C C . SER B 1 57 ? -18.241 -16.135 12.557 1 95.08 57 SER B C 1
ATOM 1506 O O . SER B 1 57 ? -17.289 -16.236 11.781 1 95.08 57 SER B O 1
ATOM 1508 N N . THR B 1 58 ? -18.342 -16.822 13.716 1 94 58 THR B N 1
ATOM 1509 C CA . THR B 1 58 ? -17.25 -17.671 14.18 1 94 58 THR B CA 1
ATOM 1510 C C . THR B 1 58 ? -17.506 -19.13 13.812 1 94 58 THR B C 1
ATOM 1512 O O . THR B 1 58 ? -16.609 -19.969 13.92 1 94 58 THR B O 1
ATOM 1515 N N . ASP B 1 59 ? -18.756 -19.361 13.369 1 91.99 59 ASP B N 1
ATOM 1516 C CA . ASP B 1 59 ? -19.076 -20.727 12.965 1 91.99 59 ASP B CA 1
ATOM 1517 C C . ASP B 1 59 ? -18.464 -21.054 11.604 1 91.99 59 ASP B C 1
ATOM 1519 O O . ASP B 1 59 ? -18.428 -20.203 10.713 1 91.99 59 ASP B O 1
ATOM 1523 N N . LEU B 1 60 ? -18.125 -22.323 11.467 1 87.37 60 LEU B N 1
ATOM 1524 C CA . LEU B 1 60 ? -17.573 -22.741 10.183 1 87.37 60 LEU B CA 1
ATOM 1525 C C . LEU B 1 60 ? -18.638 -23.422 9.329 1 87.37 60 LEU B C 1
ATOM 1527 O O . LEU B 1 60 ? -19.397 -24.257 9.826 1 87.37 60 LEU B O 1
ATOM 1531 N N . PRO B 1 61 ? -18.764 -23.107 8.092 1 88.42 61 PRO B N 1
ATOM 1532 C CA . PRO B 1 61 ? -18.083 -21.977 7.454 1 88.42 61 PRO B CA 1
ATOM 1533 C C . PRO B 1 61 ? -18.634 -20.626 7.904 1 88.42 61 PRO B C 1
ATOM 1535 O O . PRO B 1 61 ? -19.82 -20.514 8.224 1 88.42 61 PRO B O 1
ATOM 1538 N N . PRO B 1 62 ? -17.859 -19.71 7.959 1 91.9 62 PRO B N 1
ATOM 1539 C CA . PRO B 1 62 ? -18.338 -18.437 8.504 1 91.9 62 PRO B CA 1
ATOM 1540 C C . PRO B 1 62 ? -19.311 -17.724 7.569 1 91.9 62 PRO B C 1
ATOM 1542 O O . PRO B 1 62 ? -19.208 -17.856 6.346 1 91.9 62 PRO B O 1
ATOM 1545 N N . ALA B 1 63 ? -20.194 -16.978 8.133 1 94.33 63 ALA B N 1
ATOM 1546 C CA . ALA B 1 63 ? -20.96 -16.01 7.353 1 94.33 63 ALA B CA 1
ATOM 1547 C C . ALA B 1 63 ? -20.065 -14.881 6.849 1 94.33 63 ALA B C 1
ATOM 1549 O O . ALA B 1 63 ? -19.046 -14.565 7.467 1 94.33 63 ALA B O 1
ATOM 1550 N N . GLU B 1 64 ? -20.449 -14.369 5.64 1 94.81 64 GLU B N 1
ATOM 1551 C CA . GLU B 1 64 ? -19.663 -13.284 5.062 1 94.81 64 GLU B CA 1
ATOM 1552 C C . GLU B 1 64 ? -20.536 -12.069 4.761 1 94.81 64 GLU B C 1
ATOM 1554 O O . GLU B 1 64 ? -21.711 -12.212 4.415 1 94.81 64 GLU B O 1
ATOM 1559 N N . LEU B 1 65 ? -20.006 -10.871 4.978 1 97.41 65 LEU B N 1
ATOM 1560 C CA . LEU B 1 65 ? -20.612 -9.613 4.557 1 97.41 65 LEU B CA 1
ATOM 1561 C C . LEU B 1 65 ? -19.845 -9.004 3.388 1 97.41 65 LEU B C 1
ATOM 1563 O O . LEU B 1 65 ? -18.613 -9.044 3.361 1 97.41 65 LEU B O 1
ATOM 1567 N N . TYR B 1 66 ? -20.571 -8.406 2.443 1 97.39 66 TYR B N 1
ATOM 1568 C CA . TYR B 1 66 ? -19.974 -7.901 1.212 1 97.39 66 TYR B CA 1
ATOM 1569 C C . TYR B 1 66 ? -20.232 -6.407 1.053 1 97.39 66 TYR B C 1
ATOM 1571 O O . TYR B 1 66 ? -20.956 -5.989 0.147 1 97.39 66 TYR B O 1
ATOM 1579 N N . PRO B 1 67 ? -19.605 -5.599 1.856 1 97.81 67 PRO B N 1
ATOM 1580 C CA . PRO B 1 67 ? -19.762 -4.152 1.686 1 97.81 67 PRO B CA 1
ATOM 1581 C C . PRO B 1 67 ? -19.347 -3.673 0.297 1 97.81 67 PRO B C 1
ATOM 1583 O O . PRO B 1 67 ? -18.369 -4.172 -0.266 1 97.81 67 PRO B O 1
ATOM 1586 N N . ARG B 1 68 ? -20.105 -2.732 -0.291 1 98.15 68 ARG B N 1
ATOM 1587 C CA . ARG B 1 68 ? -19.836 -2.056 -1.556 1 98.15 68 ARG B CA 1
ATOM 1588 C C . ARG B 1 68 ? -20.405 -0.641 -1.553 1 98.15 68 ARG B C 1
ATOM 1590 O O . ARG B 1 68 ? -21.5 -0.408 -1.038 1 98.15 68 ARG B O 1
ATOM 1597 N N . ARG B 1 69 ? -19.636 0.245 -2.075 1 98.22 69 ARG B N 1
ATOM 1598 C CA . ARG B 1 69 ? -20.108 1.624 -2.146 1 98.22 69 ARG B CA 1
ATOM 1599 C C . ARG B 1 69 ? -19.361 2.405 -3.223 1 98.22 69 ARG B C 1
ATOM 1601 O O . ARG B 1 69 ? -18.161 2.204 -3.422 1 98.22 69 ARG B O 1
ATOM 1608 N N . GLU B 1 70 ? -20.076 3.298 -3.92 1 98.02 70 GLU B N 1
ATOM 1609 C CA . GLU B 1 70 ? -19.45 4.269 -4.813 1 98.02 70 GLU B CA 1
ATOM 1610 C C . GLU B 1 70 ? -18.99 5.506 -4.047 1 98.02 70 GLU B C 1
ATOM 1612 O O . GLU B 1 70 ? -19.663 5.951 -3.115 1 98.02 70 GLU B O 1
ATOM 1617 N N . GLY B 1 71 ? -17.889 6.055 -4.404 1 97.71 71 GLY B N 1
ATOM 1618 C CA . GLY B 1 71 ? -17.298 7.236 -3.798 1 97.71 71 GLY B CA 1
ATOM 1619 C C . GLY B 1 71 ? -15.791 7.299 -3.959 1 97.71 71 GLY B C 1
ATOM 1620 O O . GLY B 1 71 ? -15.19 6.419 -4.579 1 97.71 71 GLY B O 1
ATOM 1621 N N . ALA B 1 72 ? -15.25 8.411 -3.501 1 97.8 72 ALA B N 1
ATOM 1622 C CA . ALA B 1 72 ? -13.801 8.584 -3.547 1 97.8 72 ALA B CA 1
ATOM 1623 C C . ALA B 1 72 ? -13.146 8.067 -2.269 1 97.8 72 ALA B C 1
ATOM 1625 O O . ALA B 1 72 ? -13.463 8.528 -1.171 1 97.8 72 ALA B O 1
ATOM 1626 N N . TYR B 1 73 ? -12.265 7.106 -2.413 1 98.06 73 TYR B N 1
ATOM 1627 C CA . TYR B 1 73 ? -11.521 6.543 -1.292 1 98.06 73 TYR B CA 1
ATOM 1628 C C . TYR B 1 73 ? -10.054 6.347 -1.654 1 98.06 73 TYR B C 1
ATOM 1630 O O . TYR B 1 73 ? -9.729 6.007 -2.794 1 98.06 73 TYR B O 1
ATOM 1638 N N . ASP B 1 74 ? -9.239 6.499 -0.729 1 98.06 74 ASP B N 1
ATOM 1639 C CA . ASP B 1 74 ? -7.832 6.158 -0.919 1 98.06 74 ASP B CA 1
ATOM 1640 C C . ASP B 1 74 ? -7.577 4.686 -0.604 1 98.06 74 ASP B C 1
ATOM 1642 O O . ASP B 1 74 ? -8.212 4.117 0.286 1 98.06 74 ASP B O 1
ATOM 1646 N N . ILE B 1 75 ? -6.694 4.151 -1.368 1 98.36 75 ILE B N 1
ATOM 1647 C CA . ILE B 1 75 ? -6.113 2.87 -0.981 1 98.36 75 ILE B CA 1
ATOM 1648 C C . ILE B 1 75 ? -4.98 3.098 0.017 1 98.36 75 ILE B C 1
ATOM 1650 O O . ILE B 1 75 ? -3.946 3.674 -0.328 1 98.36 75 ILE B O 1
ATOM 1654 N N . ALA B 1 76 ? -5.177 2.627 1.147 1 97.14 76 ALA B N 1
ATOM 1655 C CA . ALA B 1 76 ? -4.174 2.813 2.192 1 97.14 76 ALA B CA 1
ATOM 1656 C C . ALA B 1 76 ? -3.08 1.753 2.096 1 97.14 76 ALA B C 1
ATOM 1658 O O . ALA B 1 76 ? -1.901 2.048 2.306 1 97.14 76 ALA B O 1
ATOM 1659 N N . THR B 1 77 ? -3.476 0.504 1.879 1 97.51 77 THR B N 1
ATOM 1660 C CA . THR B 1 77 ? -2.539 -0.591 1.651 1 97.51 77 THR B CA 1
ATOM 1661 C C . THR B 1 77 ? -3.263 -1.817 1.103 1 97.51 77 THR B C 1
ATOM 1663 O O . THR B 1 77 ? -4.494 -1.843 1.044 1 97.51 77 THR B O 1
ATOM 1666 N N . MET B 1 78 ? -2.433 -2.686 0.663 1 98.16 78 MET B N 1
ATOM 1667 C CA . MET B 1 78 ? -2.901 -3.996 0.216 1 98.16 78 MET B CA 1
ATOM 1668 C C . MET B 1 78 ? -1.818 -5.053 0.405 1 98.16 78 MET B C 1
ATOM 1670 O O . MET B 1 78 ? -0.653 -4.82 0.077 1 98.16 78 MET B O 1
ATOM 1674 N N . THR B 1 79 ? -2.226 -6.153 0.973 1 97.62 79 THR B N 1
ATOM 1675 C CA . THR B 1 79 ? -1.287 -7.256 1.142 1 97.62 79 THR B CA 1
ATOM 1676 C C . THR B 1 79 ? -1.944 -8.586 0.783 1 97.62 79 THR B C 1
ATOM 1678 O O . THR B 1 79 ? -3.161 -8.737 0.908 1 97.62 79 THR B O 1
ATOM 1681 N N . GLY B 1 80 ? -1.073 -9.477 0.274 1 95.65 80 GLY B N 1
ATOM 1682 C CA . GLY B 1 80 ? -1.636 -10.756 -0.131 1 95.65 80 GLY B CA 1
ATOM 1683 C C . GLY B 1 80 ? -0.614 -11.685 -0.759 1 95.65 80 GLY B C 1
ATOM 1684 O O . GLY B 1 80 ? 0.592 -11.466 -0.633 1 95.65 80 GLY B O 1
ATOM 1685 N N . PHE B 1 81 ? -1.248 -12.747 -1.375 1 94.01 81 PHE B N 1
ATOM 1686 C CA . PHE B 1 81 ? -0.42 -13.799 -1.952 1 94.01 81 PHE B CA 1
ATOM 1687 C C . PHE B 1 81 ? -0.953 -14.22 -3.317 1 94.01 81 PHE B C 1
ATOM 1689 O O . PHE B 1 81 ? -2.141 -14.056 -3.603 1 94.01 81 PHE B O 1
ATOM 1696 N N . ILE B 1 82 ? -0.05 -14.631 -4.037 1 93.57 82 ILE B N 1
ATOM 1697 C CA . ILE B 1 82 ? -0.351 -15.331 -5.28 1 93.57 82 ILE B CA 1
ATOM 1698 C C . ILE B 1 82 ? 0.028 -16.805 -5.147 1 93.57 82 ILE B C 1
ATOM 1700 O O . ILE B 1 82 ? 1.201 -17.136 -4.958 1 93.57 82 ILE B O 1
ATOM 1704 N N . PHE B 1 83 ? -0.978 -17.62 -5.25 1 91.91 83 PHE B N 1
ATOM 1705 C CA . PHE B 1 83 ? -0.813 -19.066 -5.174 1 91.91 83 PHE B CA 1
ATOM 1706 C C . PHE B 1 83 ? -1.142 -19.72 -6.511 1 91.91 83 PHE B C 1
ATOM 1708 O O . PHE B 1 83 ? -2.302 -19.738 -6.93 1 91.91 83 PHE B O 1
ATOM 1715 N N . ASN B 1 84 ? -0.158 -20.24 -7.093 1 90.43 84 ASN B N 1
ATOM 1716 C CA . ASN B 1 84 ? -0.369 -20.902 -8.376 1 90.43 84 ASN B CA 1
ATOM 1717 C C . ASN B 1 84 ? -1.128 -20.008 -9.351 1 90.43 84 ASN B C 1
ATOM 1719 O O . ASN B 1 84 ? -2.131 -20.426 -9.932 1 90.43 84 ASN B O 1
ATOM 1723 N N . GLY B 1 85 ? -0.744 -18.731 -9.359 1 91.92 85 GLY B N 1
ATOM 1724 C CA . GLY B 1 85 ? -1.306 -17.784 -10.308 1 91.92 85 GLY B CA 1
ATOM 1725 C C . GLY B 1 85 ? -2.612 -17.172 -9.837 1 91.92 85 GLY B C 1
ATOM 1726 O O . GLY B 1 85 ? -3.183 -16.316 -10.515 1 91.92 85 GLY B O 1
ATOM 1727 N N . ARG B 1 86 ? -3.062 -17.585 -8.611 1 91.8 86 ARG B N 1
ATOM 1728 C CA . ARG B 1 86 ? -4.325 -17.073 -8.089 1 91.8 86 ARG B CA 1
ATOM 1729 C C . ARG B 1 86 ? -4.085 -16.021 -7.011 1 91.8 86 ARG B C 1
ATOM 1731 O O . ARG B 1 86 ? -3.282 -16.231 -6.099 1 91.8 86 ARG B O 1
ATOM 1738 N N . ILE B 1 87 ? -4.84 -15.013 -7.115 1 94.01 87 ILE B N 1
ATOM 1739 C CA . ILE B 1 87 ? -4.617 -13.884 -6.219 1 94.01 87 ILE B CA 1
ATOM 1740 C C . ILE B 1 87 ? -5.551 -13.987 -5.016 1 94.01 87 ILE B C 1
ATOM 1742 O O . ILE B 1 87 ? -6.75 -14.229 -5.172 1 94.01 87 ILE B O 1
ATOM 1746 N N . HIS B 1 88 ? -5.022 -13.891 -3.862 1 93.53 88 HIS B N 1
ATOM 1747 C CA . HIS B 1 88 ? -5.715 -13.673 -2.598 1 93.53 88 HIS B CA 1
ATOM 1748 C C . HIS B 1 88 ? -5.121 -12.49 -1.84 1 93.53 88 HIS B C 1
ATOM 1750 O O . HIS B 1 88 ? -4.005 -12.576 -1.323 1 93.53 88 HIS B O 1
ATOM 1756 N N . CYS B 1 89 ? -5.959 -11.42 -1.786 1 95.76 89 CYS B N 1
ATOM 1757 C CA . CYS B 1 89 ? -5.374 -10.278 -1.093 1 95.76 89 CYS B CA 1
ATOM 1758 C C . CYS B 1 89 ? -6.435 -9.51 -0.313 1 95.76 89 CYS B C 1
ATOM 1760 O O . CYS B 1 89 ? -7.626 -9.612 -0.613 1 95.76 89 CYS B O 1
ATOM 1762 N N . HIS B 1 90 ? -6.029 -8.946 0.743 1 97.98 90 HIS B N 1
ATOM 1763 C CA . HIS B 1 90 ? -6.822 -8.02 1.542 1 97.98 90 HIS B CA 1
ATOM 1764 C C . HIS B 1 90 ? -6.421 -6.574 1.27 1 97.98 90 HIS B C 1
ATOM 1766 O O . HIS B 1 90 ? -5.253 -6.29 0.995 1 97.98 90 HIS B O 1
ATOM 1772 N N . ILE B 1 91 ? -7.383 -5.716 1.344 1 98.55 91 ILE B N 1
ATOM 1773 C CA . ILE B 1 91 ? -7.179 -4.312 1.002 1 98.55 91 ILE B CA 1
ATOM 1774 C C . ILE B 1 91 ? -7.812 -3.423 2.069 1 98.55 91 ILE B C 1
ATOM 1776 O O . ILE B 1 91 ? -8.867 -3.754 2.616 1 98.55 91 ILE B O 1
ATOM 1780 N N . ILE B 1 92 ? -7.161 -2.292 2.33 1 98.52 92 ILE B N 1
ATOM 1781 C CA . ILE B 1 92 ? -7.669 -1.275 3.243 1 98.52 92 ILE B CA 1
ATOM 1782 C C . ILE B 1 92 ? -7.923 0.023 2.48 1 98.52 92 ILE B C 1
ATOM 1784 O O . ILE B 1 92 ? -7.034 0.53 1.791 1 98.52 92 ILE B O 1
ATOM 1788 N N . PHE B 1 93 ? -9.08 0.497 2.566 1 98.51 93 PHE B N 1
ATOM 1789 C CA . PHE B 1 93 ? -9.476 1.808 2.065 1 98.51 93 PHE B CA 1
ATOM 1790 C C . PHE B 1 93 ? -9.531 2.827 3.197 1 98.51 93 PHE B C 1
ATOM 1792 O O . PHE B 1 93 ? -9.638 2.456 4.368 1 98.51 93 PHE B O 1
ATOM 1799 N N . SER B 1 94 ? -9.446 4.084 2.829 1 97.99 94 SER B N 1
ATOM 1800 C CA . SER B 1 94 ? -9.599 5.115 3.85 1 97.99 94 SER B CA 1
ATOM 1801 C C . SER B 1 94 ? -10.217 6.382 3.269 1 97.99 94 SER B C 1
ATOM 1803 O O . SER B 1 94 ? -9.961 6.731 2.115 1 97.99 94 SER B O 1
ATOM 1805 N N . ASP B 1 95 ? -10.988 6.996 4.037 1 95.45 95 ASP B N 1
ATOM 1806 C CA . ASP B 1 95 ? -11.278 8.415 3.856 1 95.45 95 ASP B CA 1
ATOM 1807 C C . ASP B 1 95 ? -10.634 9.252 4.959 1 95.45 95 ASP B C 1
ATOM 1809 O O . ASP B 1 95 ? -9.646 8.834 5.567 1 95.45 95 ASP B O 1
ATOM 1813 N N . ASP B 1 96 ? -11.093 10.444 5.182 1 93.44 96 ASP B N 1
ATOM 1814 C CA . ASP B 1 96 ? -10.413 11.307 6.142 1 93.44 96 ASP B CA 1
ATOM 1815 C C . ASP B 1 96 ? -10.76 10.915 7.577 1 93.44 96 ASP B C 1
ATOM 1817 O O . ASP B 1 96 ? -10.161 11.423 8.527 1 93.44 96 ASP B O 1
ATOM 1821 N N . LYS B 1 97 ? -11.646 9.949 7.752 1 95.22 97 LYS B N 1
ATOM 1822 C CA . LYS B 1 97 ? -12.146 9.714 9.103 1 95.22 97 LYS B CA 1
ATOM 1823 C C . LYS B 1 97 ? -11.834 8.293 9.565 1 95.22 97 LYS B C 1
ATOM 1825 O O . LYS B 1 97 ? -11.739 8.032 10.766 1 95.22 97 LYS B O 1
ATOM 1830 N N . ILE B 1 98 ? -11.801 7.365 8.609 1 96.94 98 ILE B N 1
ATOM 1831 C CA . ILE B 1 98 ? -11.695 5.972 9.03 1 96.94 98 ILE B CA 1
ATOM 1832 C C . ILE B 1 98 ? -11.017 5.152 7.935 1 96.94 98 ILE B C 1
ATOM 1834 O O . ILE B 1 98 ? -11.14 5.466 6.749 1 96.94 98 ILE B O 1
ATOM 1838 N N . ALA B 1 99 ? -10.311 4.111 8.332 1 98.15 99 ALA B N 1
ATOM 1839 C CA . ALA B 1 99 ? -9.805 3.062 7.45 1 98.15 99 ALA B CA 1
ATOM 1840 C C . ALA B 1 99 ? -10.586 1.764 7.636 1 98.15 99 ALA B C 1
ATOM 1842 O O . ALA B 1 99 ? -10.933 1.397 8.762 1 98.15 99 ALA B O 1
ATOM 1843 N N . PHE B 1 100 ? -10.943 1.113 6.528 1 97.96 100 PHE B N 1
ATOM 1844 C CA . PHE B 1 100 ? -11.743 -0.106 6.523 1 97.96 100 PHE B CA 1
ATOM 1845 C C . PHE B 1 100 ? -11.402 -0.973 5.318 1 97.96 100 PHE B C 1
ATOM 1847 O O . PHE B 1 100 ? -10.789 -0.499 4.359 1 97.96 100 PHE B O 1
ATOM 1854 N N . GLY B 1 101 ? -11.734 -2.266 5.453 1 97.46 101 GLY B N 1
ATOM 1855 C CA . GLY B 1 101 ? -11.416 -3.152 4.344 1 97.46 101 GLY B CA 1
ATOM 1856 C C . GLY B 1 101 ? -11.578 -4.62 4.687 1 97.46 101 GLY B C 1
ATOM 1857 O O . GLY B 1 101 ? -12.155 -4.961 5.722 1 97.46 101 GLY B O 1
ATOM 1858 N N . GLY B 1 102 ? -11.12 -5.481 3.777 1 97.46 102 GLY B N 1
ATOM 1859 C CA . GLY B 1 102 ? -11.223 -6.931 3.819 1 97.46 102 GLY B CA 1
ATOM 1860 C C . GLY B 1 102 ? -10.723 -7.602 2.553 1 97.46 102 GLY B C 1
ATOM 1861 O O . GLY B 1 102 ? -9.808 -7.098 1.898 1 97.46 102 GLY B O 1
ATOM 1862 N N . HIS B 1 103 ? -11.305 -8.705 2.284 1 97.31 103 HIS B N 1
ATOM 1863 C CA . HIS B 1 103 ? -10.932 -9.471 1.1 1 97.31 103 HIS B CA 1
ATOM 1864 C C . HIS B 1 103 ? -11.324 -8.736 -0.178 1 97.31 103 HIS B C 1
ATOM 1866 O O . HIS B 1 103 ? -12.504 -8.46 -0.403 1 97.31 103 HIS B O 1
ATOM 1872 N N . LEU B 1 104 ? -10.349 -8.464 -1.042 1 98.02 104 LEU B N 1
ATOM 1873 C CA . LEU B 1 104 ? -10.58 -7.716 -2.273 1 98.02 104 LEU B CA 1
ATOM 1874 C C . LEU B 1 104 ? -11.532 -8.469 -3.196 1 98.02 104 LEU B C 1
ATOM 1876 O O . LEU B 1 104 ? -11.36 -9.667 -3.43 1 98.02 104 LEU B O 1
ATOM 1880 N N . GLU B 1 105 ? -12.499 -7.729 -3.724 1 97.62 105 GLU B N 1
ATOM 1881 C CA . GLU B 1 105 ? -13.457 -8.26 -4.689 1 97.62 105 GLU B CA 1
ATOM 1882 C C . GLU B 1 105 ? -13.453 -7.443 -5.978 1 97.62 105 GLU B C 1
ATOM 1884 O O . GLU B 1 105 ? -12.991 -6.3 -5.993 1 97.62 105 GLU B O 1
ATOM 1889 N N . GLU B 1 106 ? -13.973 -8.038 -7.027 1 97.85 106 GLU B N 1
ATOM 1890 C CA . GLU B 1 106 ? -14.207 -7.286 -8.256 1 97.85 106 GLU B CA 1
ATOM 1891 C C . GLU B 1 106 ? -15.143 -6.106 -8.01 1 97.85 106 GLU B C 1
ATOM 1893 O O . GLU B 1 106 ? -16.1 -6.215 -7.241 1 97.85 106 GLU B O 1
ATOM 1898 N N . GLY B 1 107 ? -14.871 -4.983 -8.665 1 97.97 107 GLY B N 1
ATOM 1899 C CA . GLY B 1 107 ? -15.724 -3.813 -8.53 1 97.97 107 GLY B CA 1
ATOM 1900 C C . GLY B 1 107 ? -15.008 -2.619 -7.928 1 97.97 107 GLY B C 1
ATOM 1901 O O . GLY B 1 107 ? -15.595 -1.545 -7.781 1 97.97 107 GLY B O 1
ATOM 1902 N N . CYS B 1 108 ? -13.79 -2.831 -7.61 1 98.5 108 CYS B N 1
ATOM 1903 C CA . CYS B 1 108 ? -12.966 -1.715 -7.158 1 98.5 108 CYS B CA 1
ATOM 1904 C C . CYS B 1 108 ? -12.278 -1.034 -8.335 1 98.5 108 CYS B C 1
ATOM 1906 O O . CYS B 1 108 ? -11.25 -1.511 -8.82 1 98.5 108 CYS B O 1
ATOM 1908 N N . LYS B 1 109 ? -12.789 0.128 -8.68 1 98.3 109 LYS B N 1
ATOM 1909 C CA . LYS B 1 109 ? -12.304 0.821 -9.87 1 98.3 109 LYS B CA 1
ATOM 1910 C C . LYS B 1 109 ? -11.382 1.978 -9.495 1 98.3 109 LYS B C 1
ATOM 1912 O O . LYS B 1 109 ? -11.708 2.779 -8.616 1 98.3 109 LYS B O 1
ATOM 1917 N N . VAL B 1 110 ? -10.306 2.05 -10.254 1 97.82 110 VAL B N 1
ATOM 1918 C CA . VAL B 1 110 ? -9.272 3.04 -9.968 1 97.82 110 VAL B CA 1
ATOM 1919 C C . VAL B 1 110 ? -9.785 4.437 -10.311 1 97.82 110 VAL B C 1
ATOM 1921 O O . VAL B 1 110 ? -10.401 4.639 -11.36 1 97.82 110 VAL B O 1
ATOM 1924 N N . LEU B 1 111 ? -9.556 5.378 -9.429 1 97.22 111 LEU B N 1
ATOM 1925 C CA . LEU B 1 111 ? -9.923 6.773 -9.649 1 97.22 111 LEU B CA 1
ATOM 1926 C C . LEU B 1 111 ? -8.802 7.525 -10.358 1 97.22 111 LEU B C 1
ATOM 1928 O O . LEU B 1 111 ? -8.915 7.843 -11.544 1 97.22 111 LEU B O 1
ATOM 1932 N N . THR B 1 112 ? -7.632 7.712 -9.673 1 93.9 112 THR B N 1
ATOM 1933 C CA . THR B 1 112 ? -6.52 8.431 -10.285 1 93.9 112 THR B CA 1
ATOM 1934 C C . THR B 1 112 ? -5.461 7.457 -10.792 1 93.9 112 THR B C 1
ATOM 1936 O O . THR B 1 112 ? -5.083 7.498 -11.965 1 93.9 112 THR B O 1
ATOM 1939 N N . PHE B 1 113 ? -4.919 6.624 -9.919 1 93.12 113 PHE B N 1
ATOM 1940 C CA . PHE B 1 113 ? -3.984 5.553 -10.244 1 93.12 113 PHE B CA 1
ATOM 1941 C C . PHE B 1 113 ? -3.933 4.521 -9.124 1 93.12 113 PHE B C 1
ATOM 1943 O O . PHE B 1 113 ? -4.506 4.73 -8.053 1 93.12 113 PHE B O 1
ATOM 1950 N N . ASN B 1 114 ? -3.364 3.487 -9.397 1 95.32 114 ASN B N 1
ATOM 1951 C CA . ASN B 1 114 ? -3.019 2.456 -8.425 1 95.32 114 ASN B CA 1
ATOM 1952 C C . ASN B 1 114 ? -1.699 1.774 -8.775 1 95.32 114 ASN B C 1
ATOM 1954 O O . ASN B 1 114 ? -1.484 1.381 -9.923 1 95.32 114 ASN B O 1
ATOM 1958 N N . VAL B 1 115 ? -0.797 1.73 -7.836 1 95.87 115 VAL B N 1
ATOM 1959 C CA . VAL B 1 115 ? 0.491 1.071 -8.021 1 95.87 115 VAL B CA 1
ATOM 1960 C C . VAL B 1 115 ? 0.648 -0.054 -7 1 95.87 115 VAL B C 1
ATOM 1962 O O . VAL B 1 115 ? 0.465 0.16 -5.799 1 95.87 115 VAL B O 1
ATOM 1965 N N . VAL B 1 116 ? 1.023 -1.233 -7.479 1 97.05 116 VAL B N 1
ATOM 1966 C CA . VAL B 1 116 ? 1.081 -2.43 -6.647 1 97.05 116 VAL B CA 1
ATOM 1967 C C . VAL B 1 116 ? 2.406 -3.154 -6.873 1 97.05 116 VAL B C 1
ATOM 1969 O O . VAL B 1 116 ? 2.66 -3.672 -7.963 1 97.05 116 VAL B O 1
ATOM 1972 N N . PRO B 1 117 ? 3.229 -3.233 -5.887 1 97.36 117 PRO B N 1
ATOM 1973 C CA . PRO B 1 117 ? 4.436 -4.057 -5.983 1 97.36 117 PRO B CA 1
ATOM 1974 C C . PRO B 1 117 ? 4.175 -5.527 -5.661 1 97.36 117 PRO B C 1
ATOM 1976 O O . PRO B 1 117 ? 3.513 -5.837 -4.667 1 97.36 117 PRO B O 1
ATOM 1979 N N . ILE B 1 118 ? 4.679 -6.399 -6.481 1 97.65 118 ILE B N 1
ATOM 1980 C CA . ILE B 1 118 ? 4.583 -7.845 -6.313 1 97.65 118 ILE B CA 1
ATOM 1981 C C . ILE B 1 118 ? 5.982 -8.456 -6.301 1 97.65 118 ILE B C 1
ATOM 1983 O O . ILE B 1 118 ? 6.748 -8.288 -7.253 1 97.65 118 ILE B O 1
ATOM 1987 N N . ALA B 1 119 ? 6.319 -9.133 -5.237 1 97.13 119 ALA B N 1
ATOM 1988 C CA . ALA B 1 119 ? 7.548 -9.921 -5.191 1 97.13 119 ALA B CA 1
ATOM 1989 C C . ALA B 1 119 ? 7.314 -11.333 -5.722 1 97.13 119 ALA B C 1
ATOM 1991 O O . ALA B 1 119 ? 6.593 -12.123 -5.108 1 97.13 119 ALA B O 1
ATOM 1992 N N . GLU B 1 120 ? 7.881 -11.617 -6.803 1 97.06 120 GLU B N 1
ATOM 1993 C CA . GLU B 1 120 ? 7.845 -12.969 -7.351 1 97.06 120 GLU B CA 1
ATOM 1994 C C . GLU B 1 120 ? 8.833 -13.883 -6.631 1 97.06 120 GLU B C 1
ATOM 1996 O O . GLU B 1 120 ? 9.997 -13.523 -6.445 1 97.06 120 GLU B O 1
ATOM 2001 N N . VAL B 1 121 ? 8.296 -15.056 -6.26 1 95.55 121 VAL B N 1
ATOM 2002 C CA . VAL B 1 121 ? 9.127 -15.96 -5.472 1 95.55 121 VAL B CA 1
ATOM 2003 C C . VAL B 1 121 ? 9.375 -17.248 -6.254 1 95.55 121 VAL B C 1
ATOM 2005 O O . VAL B 1 121 ? 8.474 -17.758 -6.924 1 95.55 121 VAL B O 1
ATOM 2008 N N . GLU B 1 122 ? 10.525 -17.657 -6.198 1 92.44 122 GLU B N 1
ATOM 2009 C CA . GLU B 1 122 ? 10.885 -18.947 -6.779 1 92.44 122 GLU B CA 1
ATOM 2010 C C . GLU B 1 122 ? 11.238 -19.962 -5.695 1 92.44 122 GLU B C 1
ATOM 2012 O O . GLU B 1 122 ? 11.48 -19.59 -4.545 1 92.44 122 GLU B O 1
ATOM 2017 N N . GLU B 1 123 ? 11.192 -21.251 -6.037 1 86.09 123 GLU B N 1
ATOM 2018 C CA . GLU B 1 123 ? 11.57 -22.367 -5.175 1 86.09 123 GLU B CA 1
ATOM 2019 C C . GLU B 1 123 ? 10.6 -22.516 -4.007 1 86.09 123 GLU B C 1
ATOM 2021 O O . GLU B 1 123 ? 10.999 -22.9 -2.906 1 86.09 123 GLU B O 1
ATOM 2026 N N . MET B 1 124 ? 9.496 -22.011 -4.214 1 83.5 124 MET B N 1
ATOM 2027 C CA . MET B 1 124 ? 8.438 -22.148 -3.218 1 83.5 124 MET B CA 1
ATOM 2028 C C . MET B 1 124 ? 7.264 -22.945 -3.776 1 83.5 124 MET B C 1
ATOM 2030 O O . MET B 1 124 ? 6.9 -22.788 -4.943 1 83.5 124 MET B O 1
ATOM 2034 N N . ASP B 1 125 ? 6.847 -23.907 -3.053 1 79.65 125 ASP B N 1
ATOM 2035 C CA . ASP B 1 125 ? 5.671 -24.674 -3.45 1 79.65 125 ASP B CA 1
ATOM 2036 C C . ASP B 1 125 ? 4.478 -24.359 -2.549 1 79.65 125 ASP B C 1
ATOM 2038 O O . ASP B 1 125 ? 4.376 -24.885 -1.44 1 79.65 125 ASP B O 1
ATOM 2042 N N . LEU B 1 126 ? 3.647 -23.546 -3.063 1 77.89 126 LEU B N 1
ATOM 2043 C CA . LEU B 1 126 ? 2.482 -23.119 -2.297 1 77.89 126 LEU B CA 1
ATOM 2044 C C . LEU B 1 126 ? 1.21 -23.767 -2.834 1 77.89 126 LEU B C 1
ATOM 2046 O O . LEU B 1 126 ? 0.103 -23.312 -2.539 1 77.89 126 LEU B O 1
ATOM 2050 N N . THR B 1 127 ? 1.231 -24.764 -3.626 1 73.66 127 THR B N 1
ATOM 2051 C CA . THR B 1 127 ? 0.11 -25.363 -4.341 1 73.66 127 THR B CA 1
ATOM 2052 C C . THR B 1 127 ? -1 -25.761 -3.372 1 73.66 127 THR B C 1
ATOM 2054 O O . THR B 1 127 ? -2.184 -25.667 -3.703 1 73.66 127 THR B O 1
ATOM 2057 N N . ASP B 1 128 ? -0.763 -26.067 -2.111 1 75.22 128 ASP B N 1
ATOM 2058 C CA . ASP B 1 128 ? -1.822 -26.54 -1.224 1 75.22 128 ASP B CA 1
ATOM 2059 C C . ASP B 1 128 ? -2.166 -25.49 -0.171 1 75.22 128 ASP B C 1
ATOM 2061 O O . ASP B 1 128 ? -2.841 -25.791 0.816 1 75.22 128 ASP B O 1
ATOM 2065 N N . PHE B 1 129 ? -1.686 -24.352 -0.415 1 74.46 129 PHE B N 1
ATOM 2066 C CA . PHE B 1 129 ? -1.952 -23.333 0.594 1 74.46 129 PHE B CA 1
ATOM 2067 C C . PHE B 1 129 ? -3.305 -22.674 0.355 1 74.46 129 PHE B C 1
ATOM 2069 O O . PHE B 1 129 ? -3.862 -22.042 1.255 1 74.46 129 PHE B O 1
ATOM 2076 N N . ASP B 1 130 ? -3.758 -22.745 -0.857 1 61.92 130 ASP B N 1
ATOM 2077 C CA . ASP B 1 130 ? -5.06 -22.164 -1.172 1 61.92 130 ASP B CA 1
ATOM 2078 C C . ASP B 1 130 ? -6.187 -23.156 -0.892 1 61.92 130 ASP B C 1
ATOM 2080 O O . ASP B 1 130 ? -7.295 -23.007 -1.411 1 61.92 130 ASP B O 1
ATOM 2084 N N . THR B 1 131 ? -5.803 -24.356 -0.431 1 59.02 131 THR B N 1
ATOM 2085 C CA . THR B 1 131 ? -6.874 -25.31 -0.165 1 59.02 131 THR B CA 1
ATOM 2086 C C . THR B 1 131 ? -7.901 -24.716 0.794 1 59.02 131 THR B C 1
ATOM 2088 O O . THR B 1 131 ? -8.9 -25.361 1.12 1 59.02 131 THR B O 1
ATOM 2091 N N . MET B 1 132 ? -7.515 -23.747 1.433 1 50.65 132 MET B N 1
ATOM 2092 C CA . MET B 1 132 ? -8.594 -23.21 2.258 1 50.65 132 MET B CA 1
ATOM 2093 C C . MET B 1 132 ? -9.796 -22.83 1.4 1 50.65 132 MET B C 1
ATOM 2095 O O . MET B 1 132 ? -9.648 -22.529 0.214 1 50.65 132 MET B O 1
ATOM 2099 N N . GLU B 1 133 ? -11.029 -22.945 1.84 1 52.05 133 GLU B N 1
ATOM 2100 C CA . GLU B 1 133 ? -12.31 -22.62 1.22 1 52.05 133 GLU B CA 1
ATOM 2101 C C . GLU B 1 133 ? -12.199 -21.378 0.34 1 52.05 133 GLU B C 1
ATOM 2103 O O . GLU B 1 133 ? -11.245 -20.607 0.464 1 52.05 133 GLU B O 1
ATOM 2108 N N . PRO B 1 134 ? -13.385 -21.02 -0.347 1 49.07 134 PRO B N 1
ATOM 2109 C CA . PRO B 1 134 ? -13.448 -20.174 -1.541 1 49.07 134 PRO B CA 1
ATOM 2110 C C . PRO B 1 134 ? -12.619 -18.899 -1.404 1 49.07 134 PRO B C 1
ATOM 2112 O O . PRO B 1 134 ? -12.861 -18.094 -0.501 1 49.07 134 PRO B O 1
ATOM 2115 N N . LEU B 1 135 ? -11.306 -19.178 -1.353 1 47.34 135 LEU B N 1
ATOM 2116 C CA . LEU B 1 135 ? -10.716 -17.887 -1.693 1 47.34 135 LEU B CA 1
ATOM 2117 C C . LEU B 1 135 ? -11.582 -17.144 -2.705 1 47.34 135 LEU B C 1
ATOM 2119 O O . LEU B 1 135 ? -12.403 -17.755 -3.393 1 47.34 135 LEU B O 1
ATOM 2123 N N . ASN B 1 136 ? -11.498 -15.941 -3.157 1 40.19 136 ASN B N 1
ATOM 2124 C CA . ASN B 1 136 ? -12.389 -15.449 -4.202 1 40.19 136 ASN B CA 1
ATOM 2125 C C . ASN B 1 136 ? -12.495 -16.437 -5.36 1 40.19 136 ASN B C 1
ATOM 2127 O O . ASN B 1 136 ? -11.505 -17.066 -5.737 1 40.19 136 ASN B O 1
#

Organism: NCBI:txid1204385

Sequence (272 aa):
MRIESGTIKRLHVVHLNPGDDILLSLQEAVRQKNIRHGVILGAIGSVTSYHFHVVASTDLPPAELYPRREGAYDIATMTGFIFNGRIHCHIIFSDDKIAFGGHLEEGCKVLTFNVVPIAEVEEMDLTDFDTMEPLNMRIESGTIKRLHVVHLNPGDDILLSLQEAVRQKNIRHGVILGAIGSVTSYHFHVVASTDLPPAELYPRREGAYDIATMTGFIFNGRIHCHIIFSDDKIAFGGHLEEGCKVLTFNVVPIAEVEEMDLTDFDTMEPLN

Solvent-accessible surface area (backbone atoms only — not comparable to full-atom values): 13687 Å² total; per-residue (Å²): 113,48,77,42,51,26,34,77,70,46,79,45,74,47,76,44,50,55,66,40,37,53,54,60,49,49,49,48,50,29,60,77,68,65,41,42,34,32,37,32,62,31,33,44,40,28,22,46,22,47,27,28,35,31,48,65,35,77,54,88,79,50,46,72,45,69,60,68,49,80,46,79,33,35,38,72,35,29,14,31,37,28,47,76,51,40,72,48,41,14,30,32,37,26,59,100,83,50,35,25,40,18,38,64,35,77,64,24,24,23,47,71,30,34,44,34,44,32,40,29,43,38,80,54,81,50,77,72,65,65,68,50,69,89,57,124,141,84,89,79,65,60,46,76,65,35,36,34,39,37,36,38,40,55,65,39,39,53,56,61,48,49,49,48,50,30,60,75,68,65,42,40,36,32,36,36,57,22,21,32,40,28,21,40,23,45,27,28,35,40,78,69,48,90,51,86,80,50,46,71,44,70,60,66,49,80,45,40,29,21,34,35,32,27,44,36,38,27,45,71,52,38,76,48,42,36,37,32,35,16,33,93,77,40,48,51,73,28,38,62,35,75,65,24,24,24,44,70,29,33,43,35,42,33,39,30,41,38,79,53,83,49,78,72,67,66,67,54,71,88,56,129

InterPro domains:
  IPR005175 PPC domain [PF03479] (10-121)
  IPR005175 PPC domain [PS51742] (6-136)
  IPR005175 PPC domain [cd11378] (10-120)

Radius of gyration: 18.02 Å; Cα contacts (8 Å, |Δi|>4): 777; chains: 2; bounding box: 43×44×39 Å